Protein AF-A0A928R3T0-F1 (afdb_monomer_lite)

Structure (mmCIF, N/CA/C/O backbone):
data_AF-A0A928R3T0-F1
#
_entry.id   AF-A0A928R3T0-F1
#
loop_
_atom_site.group_PDB
_atom_site.id
_atom_site.type_symbol
_atom_site.label_atom_id
_atom_site.label_alt_id
_atom_site.label_comp_id
_atom_site.label_asym_id
_atom_site.label_entity_id
_atom_site.label_seq_id
_atom_site.pdbx_PDB_ins_code
_atom_site.Cartn_x
_atom_site.Cartn_y
_atom_site.Cartn_z
_atom_site.occupancy
_atom_site.B_iso_or_equiv
_atom_site.auth_seq_id
_atom_site.auth_comp_id
_atom_site.auth_asym_id
_atom_site.auth_atom_id
_atom_site.pdbx_PDB_model_num
ATOM 1 N N . ASN A 1 1 ? 5.721 4.530 -44.590 1.00 42.59 1 ASN A N 1
ATOM 2 C CA . ASN A 1 1 ? 5.948 4.896 -43.175 1.00 42.59 1 ASN A CA 1
ATOM 3 C C . ASN A 1 1 ? 4.765 4.664 -42.229 1.00 42.59 1 ASN A C 1
ATOM 5 O O . ASN A 1 1 ? 5.034 4.536 -41.053 1.00 42.59 1 ASN A O 1
ATOM 9 N N . GLY A 1 2 ? 3.505 4.504 -42.674 1.00 37.28 2 GLY A N 1
ATOM 10 C CA . GLY A 1 2 ? 2.360 4.267 -41.758 1.00 37.28 2 GLY A CA 1
ATOM 11 C C . GLY A 1 2 ? 1.956 2.808 -41.466 1.00 37.28 2 GLY A C 1
ATOM 12 O O . GLY A 1 2 ? 1.085 2.584 -40.639 1.00 37.28 2 GLY A O 1
ATOM 13 N N . ARG A 1 3 ? 2.545 1.803 -42.138 1.00 40.69 3 ARG A N 1
ATOM 14 C CA . ARG A 1 3 ? 2.169 0.378 -41.959 1.00 40.69 3 ARG A CA 1
ATOM 15 C C . ARG A 1 3 ? 2.950 -0.362 -40.864 1.00 40.69 3 ARG A C 1
ATOM 17 O O . ARG A 1 3 ? 2.487 -1.399 -40.417 1.00 40.69 3 ARG A O 1
ATOM 24 N N . LYS A 1 4 ? 4.117 0.145 -40.440 1.00 54.53 4 LYS A N 1
ATOM 25 C CA . LYS A 1 4 ? 4.934 -0.488 -39.383 1.00 54.53 4 LYS A CA 1
ATOM 26 C C . LYS A 1 4 ? 4.453 -0.121 -37.971 1.00 54.53 4 LYS A C 1
ATOM 28 O O . LYS A 1 4 ? 4.503 -0.964 -37.090 1.00 54.53 4 LYS A O 1
ATOM 33 N N . SER A 1 5 ? 3.923 1.088 -37.777 1.00 52.31 5 SER A N 1
ATOM 34 C CA . SER A 1 5 ? 3.453 1.586 -36.476 1.00 52.31 5 SER A CA 1
ATOM 35 C C . SER A 1 5 ? 2.209 0.857 -35.960 1.00 52.31 5 SER A C 1
ATOM 37 O O . SER A 1 5 ? 2.180 0.447 -34.807 1.00 52.31 5 SER A O 1
ATOM 39 N N . GLN A 1 6 ? 1.198 0.630 -36.807 1.00 55.50 6 GLN A N 1
ATOM 40 C CA . GLN A 1 6 ? -0.004 -0.110 -36.391 1.00 55.50 6 GLN A CA 1
ATOM 41 C C . GLN A 1 6 ? 0.296 -1.569 -36.023 1.00 55.50 6 GLN A C 1
ATOM 43 O O . GLN A 1 6 ? -0.326 -2.092 -35.107 1.00 55.50 6 GLN A O 1
ATOM 48 N N . GLY A 1 7 ? 1.258 -2.206 -36.700 1.00 66.69 7 GLY A N 1
ATOM 49 C CA . GLY A 1 7 ? 1.645 -3.589 -36.413 1.00 66.69 7 GLY A CA 1
ATOM 50 C C . GLY A 1 7 ? 2.301 -3.756 -35.042 1.00 66.69 7 GLY A C 1
ATOM 51 O O . GLY A 1 7 ? 1.981 -4.705 -34.340 1.00 66.69 7 GLY A O 1
ATOM 52 N N . VAL A 1 8 ? 3.159 -2.810 -34.634 1.00 66.31 8 VAL A N 1
ATOM 53 C CA . VAL A 1 8 ? 3.790 -2.828 -33.303 1.00 66.31 8 VAL A CA 1
ATOM 54 C C . VAL A 1 8 ? 2.735 -2.624 -32.219 1.00 66.31 8 VAL A C 1
ATOM 56 O O . VAL A 1 8 ? 2.594 -3.476 -31.351 1.00 66.31 8 VAL A O 1
ATOM 59 N N . PHE A 1 9 ? 1.916 -1.568 -32.302 1.00 66.06 9 PHE A N 1
ATOM 60 C CA . PHE A 1 9 ? 0.865 -1.348 -31.300 1.00 66.06 9 PHE A CA 1
ATOM 61 C C . PHE A 1 9 ? -0.108 -2.530 -31.207 1.00 66.06 9 PHE A C 1
ATOM 63 O O . PHE A 1 9 ? -0.507 -2.896 -30.107 1.00 66.06 9 PHE A O 1
ATOM 70 N N . ALA A 1 10 ? -0.474 -3.139 -32.340 1.00 69.12 10 ALA A N 1
ATOM 71 C CA . ALA A 1 10 ? -1.366 -4.291 -32.352 1.00 69.12 10 ALA A CA 1
ATOM 72 C C . ALA A 1 10 ? -0.735 -5.538 -31.719 1.00 69.12 10 ALA A C 1
ATOM 74 O O . ALA A 1 10 ? -1.391 -6.192 -30.914 1.00 69.12 10 ALA A O 1
ATOM 75 N N . ALA A 1 11 ? 0.539 -5.825 -31.994 1.00 70.19 11 ALA A N 1
ATOM 76 C CA . ALA A 1 11 ? 1.245 -6.952 -31.383 1.00 70.19 11 ALA A CA 1
ATOM 77 C C . ALA A 1 11 ? 1.344 -6.832 -29.851 1.00 70.19 11 ALA A C 1
ATOM 79 O O . ALA A 1 11 ? 1.232 -7.825 -29.142 1.00 70.19 11 ALA A O 1
ATOM 80 N N . PHE A 1 12 ? 1.505 -5.614 -29.327 1.00 68.94 12 PHE A N 1
ATOM 81 C CA . PHE A 1 12 ? 1.625 -5.367 -27.885 1.00 68.94 12 PHE A CA 1
ATOM 82 C C . PHE A 1 12 ? 0.292 -5.128 -27.154 1.00 68.94 12 PHE A C 1
ATOM 84 O O . PHE A 1 12 ? 0.313 -4.910 -25.945 1.00 68.94 12 PHE A O 1
ATOM 91 N N . ASN A 1 13 ? -0.850 -5.115 -27.853 1.00 74.69 13 ASN A N 1
ATOM 92 C CA . ASN A 1 13 ? -2.154 -4.839 -27.228 1.00 74.69 13 ASN A CA 1
ATOM 93 C C . ASN A 1 13 ? -3.279 -5.806 -27.618 1.00 74.69 13 ASN A C 1
ATOM 95 O O . ASN A 1 13 ? -4.224 -5.971 -26.850 1.00 74.69 13 ASN A O 1
ATOM 99 N N . PHE A 1 14 ? -3.215 -6.416 -28.802 1.00 75.12 14 PHE A N 1
ATOM 100 C CA . PHE A 1 14 ? -4.270 -7.288 -29.330 1.00 75.12 14 PHE A CA 1
ATOM 101 C C . PHE A 1 14 ? -3.753 -8.690 -29.666 1.00 75.12 14 PHE A C 1
ATOM 103 O O . PHE A 1 14 ? -4.439 -9.666 -29.374 1.00 75.12 14 PHE A O 1
ATOM 110 N N . ASP A 1 15 ? -2.536 -8.791 -30.208 1.00 75.38 15 ASP A N 1
ATOM 111 C CA . ASP A 1 15 ? -1.947 -10.035 -30.714 1.00 75.38 15 ASP A CA 1
ATOM 112 C C . ASP A 1 15 ? -0.674 -10.410 -29.934 1.00 75.38 15 ASP A C 1
ATOM 114 O O . ASP A 1 15 ? 0.406 -10.554 -30.513 1.00 75.38 15 ASP A O 1
ATOM 118 N N . HIS A 1 16 ? -0.785 -10.536 -28.605 1.00 66.38 16 HIS A N 1
ATOM 119 C CA . HIS A 1 16 ? 0.358 -10.906 -27.768 1.00 66.38 16 HIS A CA 1
ATOM 120 C C . HIS A 1 16 ? 0.944 -12.262 -28.214 1.00 66.38 16 HIS A C 1
ATOM 122 O O . HIS A 1 16 ? 0.199 -13.243 -28.292 1.00 66.38 16 HIS A O 1
ATOM 128 N N . PRO A 1 17 ? 2.260 -12.357 -28.483 1.00 69.19 17 PRO A N 1
ATOM 129 C CA . PRO A 1 17 ? 2.891 -13.627 -28.822 1.00 69.19 17 PRO A CA 1
ATOM 130 C C . PRO A 1 17 ? 2.898 -14.590 -27.625 1.00 69.19 17 PRO A C 1
ATOM 132 O O . PRO A 1 17 ? 2.902 -14.165 -26.466 1.00 69.19 17 PRO A O 1
ATOM 135 N N . ASP A 1 18 ? 2.943 -15.896 -27.908 1.00 60.62 18 ASP A N 1
ATOM 136 C CA . ASP A 1 18 ? 3.021 -16.937 -26.879 1.00 60.62 18 ASP A CA 1
ATOM 137 C C . ASP A 1 18 ? 4.201 -16.674 -25.929 1.00 60.62 18 ASP A C 1
ATOM 139 O O . ASP A 1 18 ? 5.353 -16.568 -26.349 1.00 60.62 18 ASP A O 1
ATOM 143 N N . GLY A 1 19 ? 3.906 -16.569 -24.631 1.00 56.69 19 GLY A N 1
ATOM 144 C CA . GLY A 1 19 ? 4.907 -16.293 -23.597 1.00 56.69 19 GLY A CA 1
ATOM 145 C C . GLY A 1 19 ? 5.153 -14.810 -23.299 1.00 56.69 19 GLY A C 1
ATOM 146 O O . GLY A 1 19 ? 6.003 -14.512 -22.464 1.00 56.69 19 GLY A O 1
ATOM 147 N N . PHE A 1 20 ? 4.412 -13.878 -23.907 1.00 62.56 20 PHE A N 1
ATOM 148 C CA . PHE A 1 20 ? 4.457 -12.466 -23.522 1.00 62.56 20 PHE A CA 1
ATOM 149 C C . PHE A 1 20 ? 3.987 -12.274 -22.068 1.00 62.56 20 PHE A C 1
ATOM 151 O O . PHE A 1 20 ? 2.844 -12.570 -21.730 1.00 62.56 20 PHE A O 1
ATOM 158 N N . GLN A 1 21 ? 4.888 -11.788 -21.210 1.00 57.94 21 GLN A N 1
ATOM 159 C CA . GLN A 1 21 ? 4.635 -11.476 -19.791 1.00 57.94 21 GLN A CA 1
ATOM 160 C C . GLN A 1 21 ? 4.668 -9.962 -19.509 1.00 57.94 21 GLN A C 1
ATOM 162 O O . GLN A 1 21 ? 4.574 -9.533 -18.362 1.00 57.94 21 GLN A O 1
ATOM 167 N N . GLY A 1 22 ? 4.855 -9.141 -20.548 1.00 63.88 22 GLY A N 1
ATOM 168 C CA . GLY A 1 22 ? 4.879 -7.687 -20.419 1.00 63.88 22 GLY A CA 1
ATOM 169 C C . GLY A 1 22 ? 3.480 -7.106 -20.212 1.00 63.88 22 GLY A C 1
ATOM 170 O O . GLY A 1 22 ? 2.471 -7.742 -20.513 1.00 63.88 22 GLY A O 1
ATOM 171 N N . ARG A 1 23 ? 3.407 -5.866 -19.720 1.00 72.00 23 ARG A N 1
ATOM 172 C CA . ARG A 1 23 ? 2.144 -5.116 -19.728 1.00 72.00 23 ARG A CA 1
ATOM 173 C C . ARG A 1 23 ? 1.789 -4.673 -21.151 1.00 72.00 23 ARG A C 1
ATOM 175 O O . ARG A 1 23 ? 2.676 -4.504 -21.987 1.00 72.00 23 ARG A O 1
ATOM 182 N N . SER A 1 24 ? 0.502 -4.429 -21.387 1.00 74.75 24 SER A N 1
ATOM 183 C CA . SER A 1 24 ? 0.018 -3.773 -22.605 1.00 74.75 24 SER A CA 1
ATOM 184 C C . SER A 1 24 ? 0.705 -2.424 -22.820 1.00 74.75 24 SER A C 1
ATOM 186 O O . SER A 1 24 ? 0.968 -1.693 -21.862 1.00 74.75 24 SER A O 1
ATOM 188 N N . MET A 1 25 ? 0.995 -2.101 -24.078 1.00 79.06 25 MET A N 1
ATOM 189 C CA . MET A 1 25 ? 1.703 -0.876 -24.445 1.00 79.06 25 MET A CA 1
ATOM 190 C C . MET A 1 25 ? 0.780 0.345 -24.407 1.00 79.06 25 MET A C 1
ATOM 192 O O . MET A 1 25 ? -0.302 0.356 -24.992 1.00 79.06 25 MET A O 1
ATOM 196 N N . SER A 1 26 ? 1.255 1.403 -23.764 1.00 78.31 26 SER A N 1
ATOM 197 C CA . SER A 1 26 ? 0.565 2.665 -23.520 1.00 78.31 26 SER A CA 1
ATOM 198 C C . SER A 1 26 ? 1.299 3.851 -24.150 1.00 78.31 26 SER A C 1
ATOM 200 O O . SER A 1 26 ? 2.453 3.759 -24.572 1.00 78.31 26 SER A O 1
ATOM 202 N N . VAL A 1 27 ? 0.611 4.993 -24.228 1.00 80.75 27 VAL A N 1
ATOM 203 C CA . VAL A 1 27 ? 1.271 6.260 -24.566 1.00 80.75 27 VAL A CA 1
ATOM 204 C C . VAL A 1 27 ? 2.365 6.523 -23.532 1.00 80.75 27 VAL A C 1
ATOM 206 O O . VAL A 1 27 ? 2.165 6.285 -22.343 1.00 80.75 27 VAL A O 1
ATOM 209 N N . SER A 1 28 ? 3.497 7.025 -24.009 1.00 82.81 28 SER A N 1
ATOM 210 C CA . SER A 1 28 ? 4.731 7.249 -23.256 1.00 82.81 28 SER A CA 1
ATOM 211 C C . SER A 1 28 ? 5.633 6.030 -23.050 1.00 82.81 28 SER A C 1
ATOM 213 O O . SER A 1 28 ? 6.696 6.177 -22.451 1.00 82.81 28 SER A O 1
ATOM 215 N N . ASP A 1 29 ? 5.283 4.856 -23.586 1.00 85.00 29 ASP A N 1
ATOM 216 C CA . ASP A 1 29 ? 6.203 3.714 -23.607 1.00 85.00 29 ASP A CA 1
ATOM 217 C C . ASP A 1 29 ? 7.278 3.847 -24.701 1.00 85.00 29 ASP A C 1
ATOM 219 O O . ASP A 1 29 ? 7.061 4.449 -25.757 1.00 85.00 29 ASP A O 1
ATOM 223 N N . ILE A 1 30 ? 8.440 3.231 -24.464 1.00 84.69 30 ILE A N 1
ATOM 224 C CA . ILE A 1 30 ? 9.515 3.067 -25.451 1.00 84.69 30 ILE A CA 1
ATOM 225 C C . ILE A 1 30 ? 9.516 1.618 -25.945 1.00 84.69 30 ILE A C 1
ATOM 227 O O . ILE A 1 30 ? 9.740 0.688 -25.173 1.00 84.69 30 ILE A O 1
ATOM 231 N N . ALA A 1 31 ? 9.312 1.422 -27.247 1.00 83.38 31 ALA A N 1
ATOM 232 C CA . ALA A 1 31 ? 9.462 0.132 -27.910 1.00 83.38 31 ALA A CA 1
ATOM 233 C C . ALA A 1 31 ? 10.860 0.020 -28.529 1.00 83.38 31 ALA A C 1
ATOM 235 O O . ALA A 1 31 ? 11.211 0.799 -29.417 1.00 83.38 31 ALA A O 1
ATOM 236 N N . VAL A 1 32 ? 11.650 -0.961 -28.095 1.00 84.44 32 VAL A N 1
ATOM 237 C CA . VAL A 1 32 ? 12.946 -1.276 -28.710 1.00 84.44 32 VAL A CA 1
ATOM 238 C C . VAL A 1 32 ? 12.745 -2.409 -29.708 1.00 84.44 32 VAL A C 1
ATOM 240 O O . VAL A 1 32 ? 12.250 -3.476 -29.355 1.00 84.44 32 VAL A O 1
ATOM 243 N N . ILE A 1 33 ? 13.096 -2.160 -30.968 1.00 81.94 33 ILE A N 1
ATOM 244 C CA . ILE A 1 33 ? 12.947 -3.115 -32.066 1.00 81.94 33 ILE A CA 1
ATOM 245 C C . ILE A 1 33 ? 14.337 -3.513 -32.545 1.00 81.94 33 ILE A C 1
ATOM 247 O O . ILE A 1 33 ? 15.095 -2.651 -32.995 1.00 81.94 33 ILE A O 1
ATOM 251 N N . GLU A 1 34 ? 14.634 -4.808 -32.486 1.00 82.38 34 GLU A N 1
ATOM 252 C CA . GLU A 1 34 ? 15.810 -5.423 -33.100 1.00 82.38 34 GLU A CA 1
ATOM 253 C C . GLU A 1 34 ? 15.440 -5.944 -34.496 1.00 82.38 34 GLU A C 1
ATOM 255 O O . GLU A 1 34 ? 14.471 -6.688 -34.666 1.00 82.38 34 GLU A O 1
ATOM 260 N N . ALA A 1 35 ? 16.161 -5.493 -35.520 1.00 80.88 35 ALA A N 1
ATOM 261 C CA . ALA A 1 35 ? 16.004 -5.969 -36.887 1.00 80.88 35 ALA A CA 1
ATOM 262 C C . ALA A 1 35 ? 16.769 -7.285 -37.110 1.00 80.88 35 ALA A C 1
ATOM 264 O O . ALA A 1 35 ? 17.663 -7.639 -36.350 1.00 80.88 35 ALA A O 1
ATOM 265 N N . GLU A 1 36 ? 16.457 -8.000 -38.196 1.00 84.56 36 GLU A N 1
ATOM 266 C CA . GLU A 1 36 ? 17.113 -9.278 -38.540 1.00 84.56 36 GLU A CA 1
ATOM 267 C C . GLU A 1 36 ? 18.636 -9.159 -38.733 1.00 84.56 36 GLU A C 1
ATOM 269 O O . GLU A 1 36 ? 19.353 -10.150 -38.624 1.00 84.56 36 GLU A O 1
ATOM 274 N N . ASP A 1 37 ? 19.135 -7.955 -39.021 1.00 86.81 37 ASP A N 1
ATOM 275 C CA . ASP A 1 37 ? 20.563 -7.656 -39.150 1.00 86.81 37 ASP A CA 1
ATOM 276 C C . ASP A 1 37 ? 21.246 -7.320 -37.808 1.00 86.81 37 ASP A C 1
ATOM 278 O O . ASP A 1 37 ? 22.434 -6.995 -37.792 1.00 86.81 37 ASP A O 1
ATOM 282 N N . GLY A 1 38 ? 20.510 -7.408 -36.694 1.00 82.06 38 GLY A N 1
ATOM 283 C CA . GLY A 1 38 ? 20.972 -7.113 -35.337 1.00 82.06 38 GLY A CA 1
ATOM 284 C C . GLY A 1 38 ? 20.958 -5.628 -34.971 1.00 82.06 38 GLY A C 1
ATOM 285 O O . GLY A 1 38 ? 21.424 -5.261 -33.894 1.00 82.06 38 GLY A O 1
ATOM 286 N N . THR A 1 39 ? 20.458 -4.741 -35.840 1.00 84.94 39 THR A N 1
ATOM 287 C CA . THR A 1 39 ? 20.357 -3.314 -35.507 1.00 84.94 39 THR A CA 1
ATOM 288 C C . THR A 1 39 ? 19.160 -3.038 -34.602 1.00 84.94 39 THR A C 1
ATOM 290 O O . THR A 1 39 ? 18.038 -3.464 -34.875 1.00 84.94 39 THR A O 1
ATOM 293 N N . THR A 1 40 ? 19.383 -2.284 -33.525 1.00 84.50 40 THR A N 1
ATOM 294 C CA . THR A 1 40 ? 18.332 -1.884 -32.583 1.00 84.50 40 THR A CA 1
ATOM 295 C C . THR A 1 40 ? 17.902 -0.439 -32.812 1.00 84.50 40 THR A C 1
ATOM 297 O O . THR A 1 40 ? 18.729 0.449 -33.023 1.00 84.50 40 THR A O 1
ATOM 300 N N . SER A 1 41 ? 16.600 -0.172 -32.729 1.00 86.62 41 SER A N 1
ATOM 301 C CA . SER A 1 41 ? 16.050 1.189 -32.743 1.00 86.62 41 SER A CA 1
ATOM 302 C C . SER A 1 41 ? 14.966 1.348 -31.683 1.00 86.62 41 SER A C 1
ATOM 304 O O . SER A 1 41 ? 14.130 0.461 -31.517 1.00 86.62 41 SER A O 1
ATOM 306 N N . ALA A 1 42 ? 14.978 2.475 -30.974 1.00 88.06 42 ALA A N 1
ATOM 307 C CA . ALA A 1 42 ? 13.982 2.800 -29.962 1.00 88.06 42 ALA A CA 1
ATOM 308 C C . ALA A 1 42 ? 12.911 3.733 -30.533 1.00 88.06 42 ALA A C 1
ATOM 310 O O . ALA A 1 42 ? 13.220 4.679 -31.261 1.00 88.06 42 ALA A O 1
ATOM 311 N N . HIS A 1 43 ? 11.651 3.467 -30.201 1.00 86.94 43 HIS A N 1
ATOM 312 C CA . HIS A 1 43 ? 10.505 4.226 -30.686 1.00 86.94 43 HIS A CA 1
ATOM 313 C C . HIS A 1 43 ? 9.578 4.603 -29.534 1.00 86.94 43 HIS A C 1
ATOM 315 O O . 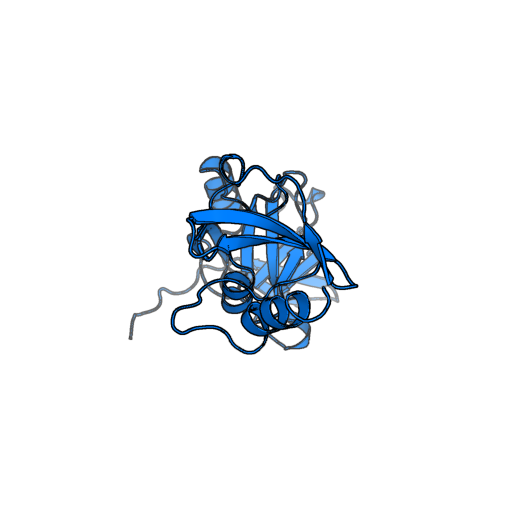HIS A 1 43 ? 9.029 3.729 -28.870 1.00 86.94 43 HIS A O 1
ATOM 321 N N . PHE A 1 44 ? 9.374 5.899 -29.330 1.00 86.12 44 PHE A N 1
ATOM 322 C CA . PHE A 1 44 ? 8.420 6.447 -28.375 1.00 86.12 44 PHE A CA 1
ATOM 323 C C . PHE A 1 44 ? 6.993 6.322 -28.905 1.00 86.12 44 PHE A C 1
ATOM 325 O O . PHE A 1 44 ? 6.702 6.754 -30.025 1.00 86.12 44 PHE A O 1
ATOM 332 N N . CYS A 1 45 ? 6.115 5.723 -28.104 1.00 84.69 45 CYS A N 1
ATOM 333 C CA . CYS A 1 45 ? 4.698 5.577 -28.398 1.00 84.69 45 CYS A CA 1
ATOM 334 C C . CYS A 1 45 ? 3.949 6.860 -28.014 1.00 84.69 45 CYS A C 1
ATOM 336 O O . CYS A 1 45 ? 3.674 7.111 -26.843 1.00 84.69 45 CYS A O 1
ATOM 338 N N . ASP A 1 46 ? 3.588 7.665 -29.008 1.00 80.50 46 ASP A N 1
ATOM 339 C CA . ASP A 1 46 ? 2.747 8.854 -28.866 1.00 80.50 46 ASP A CA 1
ATOM 340 C C . ASP A 1 46 ? 1.303 8.545 -29.314 1.00 80.50 46 ASP A C 1
ATOM 342 O O . ASP A 1 46 ? 1.016 7.563 -30.000 1.00 80.50 46 ASP A O 1
ATOM 346 N N . THR A 1 47 ? 0.378 9.433 -28.974 1.00 77.88 47 THR A N 1
ATOM 347 C CA . THR A 1 47 ? -1.037 9.456 -29.369 1.00 77.88 47 THR A CA 1
ATOM 348 C C . THR A 1 47 ? -1.291 9.272 -30.871 1.00 77.88 47 THR A C 1
ATOM 350 O O . THR A 1 47 ? -2.363 8.807 -31.256 1.00 77.88 47 THR A O 1
ATOM 353 N N . ILE A 1 48 ? -0.324 9.613 -31.730 1.00 75.88 48 ILE A N 1
ATOM 354 C CA . ILE A 1 48 ? -0.434 9.525 -33.195 1.00 75.88 48 ILE A CA 1
ATOM 355 C C . ILE A 1 48 ? 0.427 8.419 -33.829 1.00 75.88 48 ILE A C 1
ATOM 357 O O . ILE A 1 48 ? 0.372 8.229 -35.048 1.00 75.88 48 ILE A O 1
ATOM 361 N N . GLY A 1 49 ? 1.218 7.680 -33.042 1.00 78.62 49 GLY A N 1
ATOM 362 C CA . GLY A 1 49 ? 2.059 6.586 -33.533 1.00 78.62 49 GLY A CA 1
ATOM 363 C C . GLY A 1 49 ? 3.430 6.501 -32.861 1.00 78.62 49 GLY A C 1
ATOM 364 O O . GLY A 1 49 ? 3.606 6.917 -31.727 1.00 78.62 49 GLY A O 1
ATOM 365 N N . PHE A 1 50 ? 4.407 5.942 -33.579 1.00 80.50 50 PHE A N 1
ATOM 366 C CA . PHE A 1 50 ? 5.748 5.666 -33.060 1.00 80.50 50 PHE A CA 1
ATOM 367 C C . PHE A 1 50 ? 6.770 6.633 -33.648 1.00 80.50 50 PHE A C 1
ATOM 369 O O . PHE A 1 50 ? 6.939 6.685 -34.872 1.00 80.50 50 PHE A O 1
ATOM 376 N N . GLN A 1 51 ? 7.456 7.373 -32.783 1.00 85.06 51 GLN A N 1
ATOM 377 C CA . GLN A 1 51 ? 8.549 8.259 -33.160 1.00 85.06 51 GLN A CA 1
ATOM 378 C C . GLN A 1 51 ? 9.879 7.634 -32.753 1.00 85.06 51 GLN A C 1
ATOM 380 O O . GLN A 1 51 ? 10.089 7.345 -31.580 1.00 85.06 51 GLN A O 1
ATOM 385 N N . GLN A 1 52 ? 10.800 7.467 -33.703 1.00 86.31 52 GLN A N 1
ATOM 386 C CA . GLN A 1 52 ? 12.146 7.006 -33.378 1.00 86.31 52 GLN A CA 1
ATOM 387 C C . GLN A 1 52 ? 12.854 8.036 -32.488 1.00 86.31 52 GLN A C 1
ATOM 389 O O . GLN A 1 52 ? 12.867 9.229 -32.804 1.00 86.31 52 GLN A O 1
ATOM 394 N N . VAL A 1 53 ? 13.447 7.565 -31.397 1.00 88.69 53 VAL A N 1
ATOM 395 C CA . VAL A 1 53 ? 14.170 8.378 -30.416 1.00 88.69 53 VAL A CA 1
ATOM 396 C C . VAL A 1 53 ? 15.530 7.761 -30.116 1.00 88.69 53 VAL A C 1
ATOM 398 O O . VAL A 1 53 ? 15.751 6.567 -30.322 1.00 88.69 53 VAL A O 1
ATOM 401 N N . GLU A 1 54 ? 16.451 8.589 -29.638 1.00 89.44 54 GLU A N 1
ATOM 402 C CA . GLU A 1 54 ? 17.674 8.108 -29.008 1.00 89.44 54 GLU A CA 1
ATOM 403 C C . GLU A 1 54 ? 17.326 7.693 -27.574 1.00 89.44 54 GLU A C 1
ATOM 405 O O . GLU A 1 54 ? 16.780 8.490 -26.811 1.00 89.44 54 GLU A O 1
ATOM 410 N N . PHE A 1 55 ? 17.568 6.429 -27.235 1.00 84.62 55 PHE A N 1
ATOM 411 C CA . PHE A 1 55 ? 17.266 5.868 -25.923 1.00 84.62 55 PHE A CA 1
ATOM 412 C C . PHE A 1 55 ? 18.394 4.927 -25.519 1.00 84.62 55 PHE A C 1
ATOM 414 O O . PHE A 1 55 ? 18.747 4.019 -26.274 1.00 84.62 55 PHE A O 1
ATOM 421 N N . ASP A 1 56 ? 18.947 5.156 -24.335 1.00 84.56 56 ASP A N 1
ATOM 422 C CA . ASP A 1 56 ? 19.966 4.296 -23.753 1.00 84.56 56 ASP A CA 1
ATOM 423 C C . ASP A 1 56 ? 19.287 3.143 -23.004 1.00 84.56 56 ASP A C 1
ATOM 425 O O . ASP A 1 56 ? 18.750 3.312 -21.909 1.00 84.56 56 ASP A O 1
ATOM 429 N N . THR A 1 57 ? 19.291 1.960 -23.616 1.00 79.69 57 THR A N 1
ATOM 430 C CA . THR A 1 57 ? 18.722 0.753 -23.011 1.00 79.69 57 THR A CA 1
ATOM 431 C C . THR A 1 57 ? 19.523 0.251 -21.814 1.00 79.69 57 THR A C 1
ATOM 433 O O . THR A 1 57 ? 18.957 -0.447 -20.981 1.00 79.69 57 THR A O 1
ATOM 436 N N . GLU A 1 58 ? 20.814 0.585 -21.704 1.00 80.81 58 GLU A N 1
ATOM 437 C CA . GLU A 1 58 ? 21.644 0.182 -20.559 1.00 80.81 58 GLU A CA 1
ATOM 438 C C . GLU A 1 58 ? 21.350 1.033 -19.318 1.00 80.81 58 GLU A C 1
ATOM 440 O O . GLU A 1 58 ? 21.508 0.565 -18.190 1.00 80.81 58 GLU A O 1
ATOM 445 N N . ALA A 1 59 ? 20.860 2.259 -19.518 1.00 79.44 59 ALA A N 1
ATOM 446 C CA . ALA A 1 59 ? 20.365 3.117 -18.446 1.00 79.44 59 ALA A CA 1
ATOM 447 C C . ALA A 1 59 ? 18.971 2.707 -17.933 1.00 79.44 59 ALA A C 1
ATOM 449 O O . ALA A 1 59 ? 18.519 3.227 -16.910 1.00 79.44 59 ALA A O 1
ATOM 450 N N . ALA A 1 60 ? 18.277 1.789 -18.616 1.00 73.75 60 ALA A N 1
ATOM 451 C CA . ALA A 1 60 ? 16.971 1.319 -18.179 1.00 73.75 60 ALA A CA 1
ATOM 452 C C . ALA A 1 60 ? 17.097 0.504 -16.885 1.00 73.75 60 ALA A C 1
ATOM 454 O O . ALA A 1 60 ? 17.851 -0.466 -16.793 1.00 73.75 60 ALA A O 1
ATOM 455 N N . HIS A 1 61 ? 16.317 0.876 -15.872 1.00 67.25 61 HIS A N 1
ATOM 456 C CA . HIS A 1 61 ? 16.232 0.072 -14.663 1.00 67.25 61 HIS A CA 1
ATOM 457 C C . HIS A 1 61 ? 15.522 -1.255 -14.969 1.00 67.25 61 HIS A C 1
ATOM 459 O O . HIS A 1 61 ? 14.484 -1.249 -15.637 1.00 67.25 61 HIS A O 1
ATOM 465 N N . PRO A 1 62 ? 16.041 -2.396 -14.479 1.00 67.06 62 PRO A N 1
ATOM 466 C CA . PRO A 1 62 ? 15.357 -3.668 -14.643 1.00 67.06 62 PRO A CA 1
ATOM 467 C C . PRO A 1 62 ? 13.975 -3.600 -13.990 1.00 67.06 62 PRO A C 1
ATOM 469 O O . PRO A 1 62 ? 13.807 -2.991 -12.927 1.00 67.06 62 PRO A O 1
ATOM 472 N N . LEU A 1 63 ? 12.992 -4.249 -14.618 1.00 67.06 63 LEU A N 1
ATOM 473 C CA . LEU A 1 63 ? 11.673 -4.426 -14.023 1.00 67.06 63 LEU A CA 1
ATOM 474 C C . LEU A 1 63 ? 11.840 -5.124 -12.672 1.00 67.06 63 LEU A C 1
ATOM 476 O O . LEU A 1 63 ? 12.388 -6.224 -12.589 1.00 67.06 63 LEU A O 1
ATOM 480 N N . LYS A 1 64 ? 11.374 -4.477 -11.603 1.00 72.75 64 LYS A N 1
ATOM 481 C CA . LYS A 1 64 ? 11.234 -5.151 -10.314 1.00 72.75 64 LYS A CA 1
ATOM 482 C C . LYS A 1 64 ? 10.102 -6.157 -10.457 1.00 72.75 64 LYS A C 1
ATOM 484 O O . LYS A 1 64 ? 8.991 -5.781 -10.807 1.00 72.75 64 LYS A O 1
ATOM 489 N N . GLU A 1 65 ? 10.382 -7.426 -10.193 1.00 83.88 65 GLU A N 1
ATOM 490 C CA . GLU A 1 65 ? 9.356 -8.473 -10.246 1.00 83.88 65 GLU A CA 1
ATOM 491 C C . GLU A 1 65 ? 8.469 -8.440 -8.994 1.00 83.88 65 GLU A C 1
ATOM 493 O O . GLU A 1 65 ? 7.260 -8.646 -9.075 1.00 83.88 65 GLU A O 1
ATOM 498 N N . ALA A 1 66 ? 9.052 -8.107 -7.839 1.00 93.25 66 ALA A N 1
ATOM 499 C CA . ALA A 1 66 ? 8.355 -8.033 -6.563 1.00 93.25 66 ALA A CA 1
ATOM 500 C C . ALA A 1 66 ? 8.901 -6.919 -5.658 1.00 93.25 66 ALA A C 1
ATOM 502 O O . ALA A 1 66 ? 10.057 -6.505 -5.789 1.00 93.25 66 ALA A O 1
ATOM 503 N N . ILE A 1 67 ? 8.065 -6.467 -4.721 1.00 96.31 67 ILE A N 1
ATOM 504 C CA . ILE A 1 67 ? 8.422 -5.507 -3.671 1.00 96.31 67 ILE A CA 1
ATOM 505 C C . ILE A 1 67 ? 8.104 -6.051 -2.277 1.00 96.31 67 ILE A C 1
ATOM 507 O O . ILE A 1 67 ? 7.104 -6.742 -2.079 1.00 96.31 67 ILE A O 1
ATOM 511 N N . THR A 1 68 ? 8.955 -5.723 -1.307 1.00 98.06 68 THR A N 1
ATOM 512 C CA . THR A 1 68 ? 8.754 -5.985 0.120 1.00 98.06 68 THR A CA 1
ATOM 513 C C . THR A 1 68 ? 7.818 -4.942 0.714 1.00 98.06 68 THR A C 1
ATOM 515 O O . THR A 1 68 ? 8.095 -3.742 0.659 1.00 98.06 68 THR A O 1
ATOM 518 N N . VAL A 1 69 ? 6.731 -5.412 1.319 1.00 98.69 69 VAL A N 1
ATOM 519 C CA . VAL A 1 69 ? 5.625 -4.597 1.833 1.00 98.69 69 VAL A CA 1
ATOM 520 C C . VAL A 1 69 ? 5.144 -5.119 3.187 1.00 98.69 69 VAL A C 1
ATOM 522 O O . VAL A 1 69 ? 5.418 -6.265 3.561 1.00 98.69 69 VAL A O 1
ATOM 525 N N . VAL A 1 70 ? 4.380 -4.309 3.924 1.00 98.81 70 VAL A N 1
ATOM 526 C CA . VAL A 1 70 ? 3.562 -4.817 5.040 1.00 98.81 70 VAL A CA 1
ATOM 527 C C . VAL A 1 70 ? 2.184 -5.172 4.501 1.00 98.81 70 VAL A C 1
ATOM 529 O O . VAL A 1 70 ? 1.461 -4.306 4.025 1.00 98.81 70 VAL A O 1
ATOM 532 N N . ILE A 1 71 ? 1.818 -6.445 4.589 1.00 98.81 71 ILE A N 1
ATOM 533 C CA . ILE A 1 71 ? 0.523 -6.974 4.172 1.00 98.81 71 ILE A CA 1
ATOM 534 C C . ILE A 1 71 ? -0.475 -6.860 5.318 1.00 98.81 71 ILE A C 1
ATOM 536 O O . ILE A 1 71 ? -0.209 -7.299 6.443 1.00 98.81 71 ILE A O 1
ATOM 540 N N . LEU A 1 72 ? -1.645 -6.320 4.991 1.00 98.69 72 LEU A N 1
ATOM 541 C CA . LEU A 1 72 ? -2.776 -6.152 5.884 1.00 98.69 72 LEU A CA 1
ATOM 542 C C . LEU A 1 72 ? -3.982 -6.862 5.271 1.00 98.69 72 LEU A C 1
ATOM 544 O O . LEU A 1 72 ? -4.580 -6.395 4.305 1.00 98.69 72 LEU A O 1
ATOM 548 N N . GLU A 1 73 ? -4.363 -7.995 5.846 1.00 98.38 73 GLU A N 1
ATOM 549 C CA . GLU A 1 73 ? -5.556 -8.738 5.440 1.00 98.38 73 GLU A CA 1
ATOM 550 C C . GLU A 1 73 ? -6.651 -8.583 6.514 1.00 98.38 73 GLU A C 1
ATOM 552 O O . GLU A 1 73 ? -6.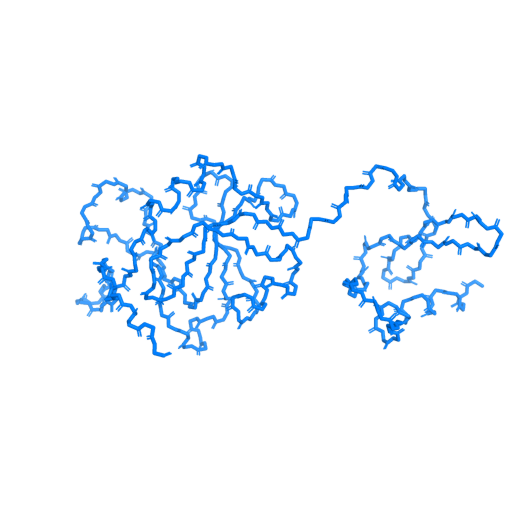333 -8.604 7.714 1.00 98.38 73 GLU A O 1
ATOM 557 N N . PRO A 1 74 ? -7.937 -8.459 6.125 1.00 98.06 74 PRO A N 1
ATOM 558 C CA . PRO A 1 74 ? -9.033 -8.374 7.081 1.00 98.06 74 PRO A CA 1
ATOM 559 C C . PRO A 1 74 ? -9.008 -9.534 8.078 1.00 98.06 74 PRO A C 1
ATOM 561 O O . PRO A 1 74 ? -8.906 -10.700 7.700 1.00 98.06 74 PRO A O 1
ATOM 564 N N . GLY A 1 75 ? -9.082 -9.209 9.368 1.00 97.12 75 GLY A N 1
ATOM 565 C CA . GLY A 1 75 ? -9.089 -10.202 10.441 1.00 97.12 75 GLY A CA 1
ATOM 566 C C . GLY A 1 75 ? -7.761 -10.925 10.690 1.00 97.12 75 GLY A C 1
ATOM 567 O O . GLY A 1 75 ? -7.715 -11.778 11.571 1.00 97.12 75 GLY A O 1
ATOM 568 N N . LYS A 1 76 ? -6.674 -10.589 9.984 1.00 97.81 76 LYS A N 1
ATOM 569 C CA . LYS A 1 76 ? -5.351 -11.198 10.191 1.00 97.81 76 LYS A CA 1
ATOM 570 C C . LYS A 1 76 ? -4.355 -10.204 10.786 1.00 97.81 76 LYS A C 1
ATOM 572 O O . LYS A 1 76 ? -4.487 -8.983 10.655 1.00 97.81 76 LYS A O 1
ATOM 577 N N . MET A 1 77 ? -3.342 -10.749 11.457 1.00 97.75 77 MET A N 1
ATOM 578 C CA . MET A 1 77 ? -2.190 -9.979 11.936 1.00 97.75 77 MET A CA 1
ATOM 579 C C . MET A 1 77 ? -1.421 -9.393 10.747 1.00 97.75 77 MET A C 1
ATOM 581 O O . MET A 1 77 ? -1.279 -10.064 9.724 1.00 97.75 77 MET A O 1
ATOM 585 N N . ALA A 1 78 ? -0.899 -8.174 10.897 1.00 98.19 78 ALA A N 1
ATOM 586 C CA . AL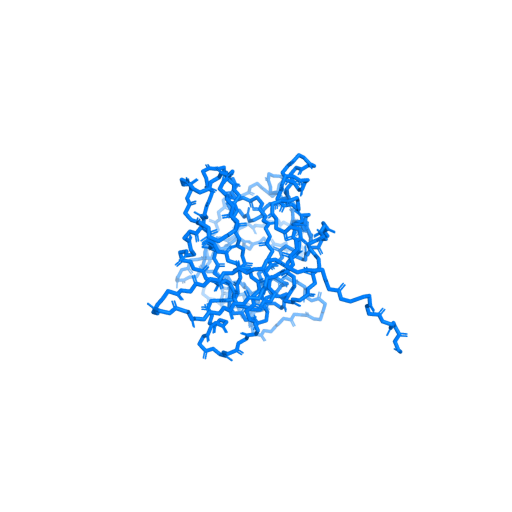A A 1 78 ? 0.012 -7.609 9.908 1.00 98.19 78 ALA A CA 1
ATOM 587 C C . ALA A 1 78 ? 1.270 -8.473 9.789 1.00 98.19 78 ALA A C 1
ATOM 589 O O . ALA A 1 78 ? 1.770 -9.012 10.783 1.00 98.19 78 ALA A O 1
ATOM 590 N N . ARG A 1 79 ? 1.798 -8.585 8.573 1.00 98.19 79 ARG A N 1
ATOM 591 C CA . ARG A 1 79 ? 3.028 -9.334 8.300 1.00 98.19 79 ARG A CA 1
ATOM 592 C C . ARG A 1 79 ? 3.832 -8.658 7.208 1.00 98.19 79 ARG A C 1
ATOM 594 O O . ARG A 1 79 ? 3.264 -8.095 6.280 1.00 98.19 79 ARG A O 1
ATOM 601 N N . VAL A 1 80 ? 5.149 -8.774 7.283 1.00 98.44 80 VAL A N 1
ATOM 602 C CA . VAL A 1 80 ? 6.007 -8.451 6.143 1.00 98.44 80 VAL A CA 1
ATOM 603 C C . VAL A 1 80 ? 5.870 -9.563 5.103 1.00 98.44 80 VAL A C 1
ATOM 605 O O . VAL A 1 80 ? 5.784 -10.745 5.447 1.00 98.44 80 VAL A O 1
ATOM 608 N N . GLY A 1 81 ? 5.819 -9.192 3.832 1.00 97.56 81 GLY A N 1
ATOM 609 C CA . GLY A 1 81 ? 5.792 -10.135 2.724 1.00 97.56 81 GLY A CA 1
ATOM 610 C C . GLY A 1 81 ? 6.190 -9.470 1.418 1.00 97.56 81 GLY A C 1
ATOM 611 O O . GLY A 1 81 ? 6.513 -8.285 1.387 1.00 97.56 81 GLY A O 1
ATOM 612 N N . THR A 1 82 ? 6.162 -10.248 0.345 1.00 97.62 82 THR A N 1
ATOM 613 C CA . THR A 1 82 ? 6.400 -9.756 -1.007 1.00 97.62 82 THR A CA 1
ATOM 614 C C . THR A 1 82 ? 5.115 -9.805 -1.818 1.00 97.62 82 THR A C 1
ATOM 616 O O . THR A 1 82 ? 4.306 -10.722 -1.662 1.00 97.62 82 THR A O 1
ATOM 619 N N . ILE A 1 83 ? 4.939 -8.817 -2.687 1.00 96.06 83 ILE A N 1
ATOM 620 C CA . ILE A 1 83 ? 3.890 -8.800 -3.709 1.00 96.06 83 ILE A CA 1
ATOM 621 C C . ILE A 1 83 ? 4.520 -8.523 -5.068 1.00 96.06 83 ILE A C 1
ATOM 623 O O . ILE A 1 83 ? 5.591 -7.919 -5.141 1.00 96.06 83 ILE A O 1
ATOM 627 N N . GLU A 1 84 ? 3.856 -8.953 -6.134 1.00 94.94 84 GLU A N 1
ATOM 628 C CA . GLU A 1 84 ? 4.254 -8.611 -7.497 1.00 94.94 84 GLU A CA 1
ATOM 629 C C . GLU A 1 84 ? 4.228 -7.092 -7.696 1.00 94.94 84 GLU A C 1
ATOM 631 O O . GLU A 1 84 ? 3.254 -6.426 -7.344 1.00 94.94 84 GLU A O 1
ATOM 636 N N . ALA A 1 85 ? 5.296 -6.538 -8.272 1.00 91.69 85 ALA A N 1
ATOM 637 C CA . ALA A 1 85 ? 5.423 -5.089 -8.439 1.00 91.69 85 ALA A CA 1
ATOM 638 C C . ALA A 1 85 ? 4.687 -4.554 -9.684 1.00 91.69 85 ALA A C 1
ATOM 640 O O . ALA A 1 85 ? 4.702 -3.353 -9.953 1.00 91.69 85 ALA A O 1
ATOM 641 N N . THR A 1 86 ? 4.058 -5.434 -10.467 1.00 91.31 86 THR A N 1
ATOM 642 C CA . THR A 1 86 ? 3.254 -5.035 -11.625 1.00 91.31 86 THR A CA 1
ATOM 643 C C . THR A 1 86 ? 1.901 -4.485 -11.171 1.00 91.31 86 THR A C 1
ATOM 645 O O . THR A 1 86 ? 1.344 -4.929 -10.167 1.00 91.31 86 THR A O 1
ATOM 648 N N . LEU A 1 87 ? 1.318 -3.563 -11.947 1.00 91.38 87 LEU A N 1
ATOM 649 C CA . LEU A 1 87 ? -0.032 -3.054 -11.675 1.00 91.38 87 LEU A CA 1
ATOM 650 C C . LEU A 1 87 ? -1.059 -4.195 -11.584 1.00 91.38 87 LEU A C 1
ATOM 652 O O . LEU A 1 87 ? -1.879 -4.207 -10.672 1.00 91.38 87 LEU A O 1
ATOM 656 N N . ALA A 1 88 ? -0.975 -5.174 -12.490 1.00 92.12 88 A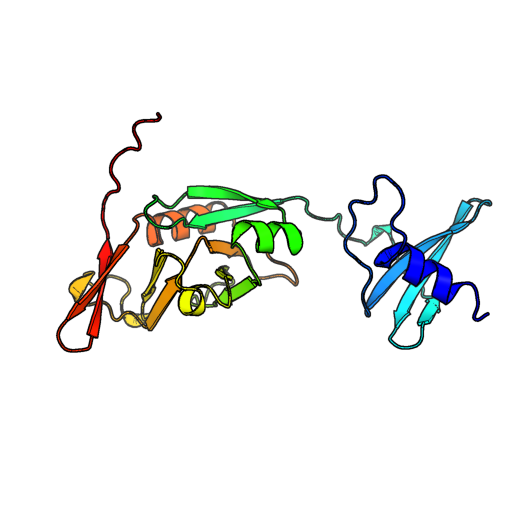LA A N 1
ATOM 657 C CA . ALA A 1 88 ? -1.855 -6.339 -12.487 1.00 92.12 88 ALA A CA 1
ATOM 658 C C . ALA A 1 88 ? -1.699 -7.169 -11.202 1.00 92.12 88 ALA A C 1
ATOM 660 O O . ALA A 1 88 ? -2.694 -7.565 -10.600 1.00 92.12 88 ALA A O 1
ATOM 661 N N . GLY A 1 89 ? -0.464 -7.384 -10.747 1.00 94.75 89 GLY A N 1
ATOM 662 C CA . GLY A 1 89 ? -0.171 -8.074 -9.494 1.00 94.75 89 GLY A CA 1
ATOM 663 C C . GLY A 1 89 ? -0.751 -7.357 -8.274 1.00 94.75 89 GLY A C 1
ATOM 664 O O . GLY A 1 89 ? -1.412 -7.977 -7.440 1.00 94.75 89 GLY A O 1
ATOM 665 N N . MET A 1 90 ? -0.591 -6.034 -8.203 1.00 97.12 90 MET A N 1
ATOM 666 C CA . MET A 1 90 ? -1.159 -5.212 -7.127 1.00 97.12 90 MET A CA 1
ATOM 667 C C . MET A 1 90 ? -2.693 -5.211 -7.144 1.00 97.12 90 MET A C 1
ATOM 669 O O . MET A 1 90 ? -3.317 -5.366 -6.095 1.00 97.12 90 MET A O 1
ATOM 673 N N . GLN A 1 91 ? -3.308 -5.089 -8.325 1.00 98.00 91 GLN A N 1
ATOM 674 C CA . GLN A 1 91 ? -4.764 -5.141 -8.495 1.00 98.00 91 GLN A CA 1
ATOM 675 C C . GLN A 1 91 ? -5.337 -6.504 -8.103 1.00 98.00 91 GLN A C 1
ATOM 677 O O . GLN A 1 91 ? -6.349 -6.577 -7.405 1.00 98.00 91 GLN A O 1
ATOM 682 N N . ASN A 1 92 ? -4.662 -7.589 -8.490 1.00 97.75 92 ASN A N 1
ATOM 683 C CA . ASN A 1 92 ? -5.015 -8.941 -8.064 1.00 97.75 92 ASN A CA 1
ATOM 684 C C . ASN A 1 92 ? -4.923 -9.085 -6.542 1.00 97.75 92 ASN A C 1
ATOM 686 O O . ASN A 1 92 ? -5.794 -9.704 -5.933 1.00 97.75 92 ASN A O 1
ATOM 690 N N . PHE A 1 93 ? -3.899 -8.492 -5.923 1.00 98.38 93 PHE A N 1
ATOM 691 C CA . PHE A 1 93 ? -3.705 -8.545 -4.479 1.00 98.38 93 PHE A CA 1
ATOM 692 C C . PHE A 1 93 ? -4.815 -7.817 -3.703 1.00 98.38 93 PHE A C 1
ATOM 694 O O . PHE A 1 93 ? -5.365 -8.381 -2.757 1.00 98.38 93 PHE A O 1
ATOM 701 N N . VAL A 1 94 ? -5.174 -6.586 -4.095 1.00 98.31 94 VAL A N 1
ATOM 702 C CA . VAL A 1 94 ? -6.240 -5.813 -3.419 1.00 98.31 94 VAL A CA 1
ATOM 703 C C . VAL A 1 94 ? -7.654 -6.208 -3.872 1.00 98.31 94 VAL A C 1
ATOM 705 O O . VAL A 1 94 ? -8.648 -5.796 -3.269 1.00 98.31 94 VAL A O 1
ATOM 708 N N . GLY A 1 95 ? -7.768 -7.008 -4.935 1.00 97.94 95 GLY A N 1
ATOM 709 C CA . GLY A 1 95 ? -9.033 -7.495 -5.484 1.00 97.94 95 GLY A CA 1
ATOM 710 C C . GLY A 1 95 ? -9.818 -6.453 -6.290 1.00 97.94 95 GLY A C 1
ATOM 711 O O . GLY A 1 95 ? -11.047 -6.442 -6.220 1.00 97.94 95 GLY A O 1
ATOM 712 N N . GLY A 1 96 ? -9.144 -5.550 -7.008 1.00 97.25 96 GLY A N 1
ATOM 713 C CA . GLY A 1 96 ? -9.783 -4.483 -7.788 1.00 97.25 96 GLY A CA 1
ATOM 714 C C . GLY A 1 96 ? -8.811 -3.398 -8.250 1.00 97.25 96 GLY A C 1
ATOM 715 O O . GLY A 1 96 ? -7.596 -3.581 -8.188 1.00 97.25 96 GLY A O 1
ATOM 716 N N . TYR A 1 97 ? -9.343 -2.265 -8.717 1.00 97.81 97 TYR A N 1
ATOM 717 C CA . TYR A 1 97 ? -8.525 -1.082 -8.990 1.00 97.81 97 TYR A CA 1
ATOM 718 C C . TYR A 1 97 ? -7.860 -0.588 -7.703 1.00 97.81 97 TYR A C 1
ATOM 720 O O . TYR A 1 97 ? -8.446 -0.662 -6.621 1.00 97.81 97 TYR A O 1
ATOM 728 N N . ILE A 1 98 ? -6.609 -0.146 -7.829 1.00 98.19 98 ILE A N 1
ATOM 729 C CA . ILE A 1 98 ? -5.824 0.319 -6.691 1.00 98.19 98 ILE A CA 1
ATOM 730 C C . ILE A 1 98 ? -6.071 1.806 -6.444 1.00 98.19 98 ILE A C 1
ATOM 732 O O . ILE A 1 98 ? -6.149 2.595 -7.381 1.00 98.19 98 ILE A O 1
ATOM 736 N N . GLU A 1 99 ? -6.089 2.182 -5.177 1.00 97.81 99 GLU A N 1
ATOM 737 C CA . GLU A 1 99 ? -5.992 3.555 -4.696 1.00 97.81 99 GLU A CA 1
ATOM 738 C C . GLU A 1 99 ? -4.826 3.627 -3.706 1.00 97.81 99 GLU A C 1
ATOM 740 O O . GLU A 1 99 ? -4.624 2.703 -2.913 1.00 97.81 99 GLU A O 1
ATOM 745 N N . ALA A 1 100 ? -4.051 4.711 -3.757 1.00 97.69 100 ALA A N 1
ATOM 746 C CA . ALA A 1 100 ? -3.005 4.993 -2.782 1.00 97.69 100 ALA A CA 1
ATOM 747 C C . ALA A 1 100 ? -3.489 6.053 -1.787 1.00 97.69 100 ALA A C 1
ATOM 749 O O . ALA A 1 100 ? -3.817 7.178 -2.164 1.00 97.69 100 ALA A O 1
ATOM 750 N N . CYS A 1 101 ? -3.492 5.702 -0.506 1.00 95.88 101 CYS A N 1
ATOM 751 C CA . CYS A 1 101 ? -3.719 6.622 0.596 1.00 95.88 101 CYS A CA 1
ATOM 752 C C . CYS A 1 101 ? -2.371 7.039 1.196 1.00 95.88 101 CYS A C 1
ATOM 754 O O . CYS A 1 101 ? -1.523 6.187 1.473 1.00 95.88 101 CYS A O 1
ATOM 756 N N . TYR A 1 102 ? -2.209 8.330 1.487 1.00 95.81 102 TYR A N 1
ATOM 757 C CA . TYR A 1 102 ? -0.980 8.907 2.048 1.00 95.81 102 TYR A CA 1
ATOM 758 C C . TYR A 1 102 ? -1.220 9.438 3.471 1.00 95.81 102 TYR A C 1
ATOM 760 O O . TYR A 1 102 ? -1.264 10.649 3.671 1.00 95.81 102 TYR A O 1
ATOM 768 N N . PRO A 1 103 ? -1.448 8.564 4.471 1.00 92.12 103 PRO A N 1
ATOM 769 C CA . PRO A 1 103 ? -1.745 8.989 5.840 1.00 92.12 103 PRO A CA 1
ATOM 770 C C . PRO A 1 103 ? -0.484 9.284 6.673 1.00 92.12 103 PRO A C 1
ATOM 772 O O . PRO A 1 103 ? -0.577 9.360 7.897 1.00 92.12 103 PRO A O 1
ATOM 775 N N . PHE A 1 104 ? 0.697 9.339 6.052 1.00 91.56 104 PHE A N 1
ATOM 776 C CA . PHE A 1 104 ? 1.977 9.498 6.737 1.00 91.56 104 PHE A CA 1
ATOM 777 C C . PHE A 1 104 ? 2.777 10.644 6.110 1.00 91.56 104 PHE A C 1
ATOM 779 O O . PHE A 1 104 ? 2.778 10.805 4.895 1.00 91.56 104 PHE A O 1
ATOM 786 N N . GLU A 1 105 ? 3.521 11.369 6.944 1.00 91.69 105 GLU A N 1
ATOM 787 C CA . GLU A 1 105 ? 4.512 12.367 6.505 1.00 91.69 105 GLU A CA 1
ATOM 788 C C . GLU A 1 105 ? 5.758 11.733 5.856 1.00 91.69 105 GLU A C 1
ATOM 790 O O . GLU A 1 105 ? 6.437 12.349 5.041 1.00 91.69 105 GLU A O 1
ATOM 795 N N . GLU A 1 106 ? 6.093 10.499 6.244 1.00 94.62 106 GLU A N 1
ATOM 796 C CA . GLU A 1 106 ? 7.144 9.717 5.585 1.00 94.62 106 GLU A CA 1
ATOM 797 C C . GLU A 1 106 ? 6.653 9.244 4.208 1.00 94.62 106 GLU A C 1
ATOM 799 O O . GLU A 1 106 ? 5.466 8.960 4.069 1.00 94.62 106 GLU A O 1
ATOM 804 N N . GLU A 1 107 ? 7.552 9.110 3.220 1.00 97.00 107 GLU A N 1
ATOM 805 C CA . GLU A 1 107 ? 7.262 8.660 1.841 1.00 97.00 107 GLU A CA 1
ATOM 806 C C . GLU A 1 107 ? 6.886 7.166 1.765 1.00 97.00 107 GLU A C 1
ATOM 808 O O . GLU A 1 107 ? 7.511 6.336 1.103 1.00 97.00 107 GLU A O 1
ATOM 813 N N . VAL A 1 108 ? 5.824 6.825 2.479 1.00 97.50 108 VAL A N 1
ATOM 814 C CA . VAL A 1 108 ? 5.202 5.520 2.597 1.00 97.50 108 VAL A CA 1
ATOM 815 C C . VAL A 1 108 ? 3.706 5.728 2.416 1.00 97.50 108 VAL A C 1
ATOM 817 O O . VAL A 1 108 ? 3.133 6.715 2.874 1.00 97.50 108 VAL A O 1
ATOM 820 N N . CYS A 1 109 ? 3.044 4.786 1.761 1.00 97.88 109 CYS A N 1
ATOM 821 C CA . CYS A 1 109 ? 1.609 4.863 1.511 1.00 97.88 109 CYS A CA 1
ATOM 822 C C . CYS A 1 109 ? 0.932 3.520 1.775 1.00 97.88 109 CYS A C 1
ATOM 824 O O . CYS A 1 109 ? 1.591 2.486 1.912 1.00 97.88 109 CYS A O 1
ATOM 826 N N . ILE A 1 110 ? -0.396 3.548 1.860 1.00 98.56 110 ILE A N 1
ATOM 827 C CA . ILE A 1 110 ? -1.239 2.355 1.892 1.00 98.56 110 ILE A CA 1
ATOM 828 C C . ILE A 1 110 ? -1.881 2.217 0.520 1.00 98.56 110 ILE A C 1
ATOM 830 O O . ILE A 1 110 ? -2.597 3.116 0.091 1.00 98.56 110 ILE A O 1
ATOM 834 N N . VAL A 1 111 ? -1.671 1.086 -0.140 1.00 98.69 111 VAL A N 1
ATOM 835 C CA . VAL A 1 111 ? -2.346 0.750 -1.392 1.00 98.69 111 VAL A CA 1
ATOM 836 C C . VAL A 1 111 ? -3.488 -0.212 -1.094 1.00 98.69 111 VAL A C 1
ATOM 838 O O . VAL A 1 111 ? -3.283 -1.286 -0.520 1.00 98.69 111 VAL A O 1
ATOM 841 N N . CYS A 1 112 ? -4.702 0.180 -1.465 1.00 98.69 112 CYS A N 1
ATOM 842 C CA . CYS A 1 112 ? -5.929 -0.568 -1.211 1.00 98.69 112 CYS A CA 1
ATOM 843 C C . CYS A 1 112 ? -6.845 -0.603 -2.436 1.00 98.69 112 CYS A C 1
ATOM 845 O O . CYS A 1 112 ? -6.522 -0.067 -3.490 1.00 98.69 112 CYS A O 1
ATOM 847 N N . ASN A 1 113 ? -7.990 -1.265 -2.295 1.00 98.62 113 ASN A N 1
ATOM 848 C CA . ASN A 1 113 ? -9.024 -1.313 -3.319 1.00 98.62 113 ASN A CA 1
ATOM 849 C C . ASN A 1 113 ? -9.834 -0.005 -3.338 1.00 98.62 113 ASN A C 1
ATOM 851 O O . ASN A 1 113 ? -10.489 0.304 -2.339 1.00 98.62 113 ASN A O 1
ATOM 855 N N . GLU A 1 114 ? -9.832 0.707 -4.467 1.00 98.25 114 GLU A N 1
ATOM 856 C CA . GLU A 1 114 ? -10.530 1.992 -4.669 1.00 98.25 114 GLU A CA 1
ATOM 857 C C . GLU A 1 114 ? -12.036 1.895 -4.362 1.00 98.25 114 GLU A C 1
ATOM 859 O O . GLU A 1 114 ? -12.637 2.767 -3.736 1.00 98.25 114 GLU A O 1
ATOM 864 N N . GLU A 1 115 ? -12.668 0.783 -4.736 1.00 97.88 115 GLU A N 1
ATOM 865 C CA . GLU A 1 115 ? -14.107 0.582 -4.556 1.00 97.88 115 GLU A CA 1
ATOM 866 C C . GLU A 1 115 ? -14.436 -0.330 -3.368 1.00 97.88 115 GLU A C 1
ATOM 868 O O . GLU A 1 115 ? -15.591 -0.720 -3.181 1.00 97.88 115 GLU A O 1
ATOM 873 N N . GLY A 1 116 ? -13.450 -0.686 -2.537 1.00 98.06 116 GLY A N 1
ATOM 874 C CA . GLY A 1 116 ? -13.602 -1.736 -1.530 1.00 98.06 116 GLY A CA 1
ATOM 875 C C . GLY A 1 116 ? -14.779 -1.505 -0.578 1.00 98.06 116 GLY A C 1
ATOM 876 O O . GLY A 1 116 ? -15.541 -2.426 -0.285 1.00 98.06 116 GLY A O 1
ATOM 877 N N . LYS A 1 117 ? -14.987 -0.257 -0.143 1.00 97.00 117 LYS A N 1
ATOM 878 C CA . LYS A 1 117 ? -16.115 0.120 0.728 1.00 97.00 117 LYS A CA 1
ATOM 879 C C . LYS A 1 117 ? -17.458 0.019 0.005 1.00 97.00 117 LYS A C 1
ATOM 881 O O . LYS A 1 117 ? -18.422 -0.486 0.574 1.00 97.00 117 LYS A O 1
ATOM 886 N N . ILE A 1 118 ? -17.517 0.508 -1.235 1.00 97.12 118 ILE A N 1
ATOM 887 C CA . ILE A 1 118 ? -18.740 0.558 -2.052 1.00 97.12 118 ILE A CA 1
ATOM 888 C C . ILE A 1 118 ? -19.182 -0.862 -2.419 1.00 97.12 118 ILE A C 1
ATOM 890 O O . ILE A 1 118 ? -20.369 -1.179 -2.349 1.00 97.12 118 ILE A O 1
ATOM 894 N N . ASN A 1 119 ? -18.218 -1.736 -2.706 1.00 97.00 119 ASN A N 1
ATOM 895 C CA . ASN A 1 119 ? -18.433 -3.147 -3.017 1.00 97.00 119 ASN A CA 1
ATOM 896 C C . ASN A 1 119 ? -18.631 -4.025 -1.767 1.00 97.00 119 ASN A C 1
ATOM 898 O O . ASN A 1 119 ? -18.802 -5.238 -1.886 1.00 97.00 119 ASN A O 1
ATOM 902 N N . GLY A 1 120 ? -18.639 -3.434 -0.566 1.00 96.94 120 GLY A N 1
ATOM 903 C CA . GLY A 1 120 ? -18.919 -4.143 0.681 1.00 96.94 120 GLY A CA 1
ATOM 904 C C . GLY A 1 120 ? -17.835 -5.141 1.092 1.00 96.94 120 GLY A C 1
ATOM 905 O O . GLY A 1 120 ? -18.144 -6.135 1.752 1.00 96.94 120 GLY A O 1
ATOM 906 N N . LEU A 1 121 ? -16.576 -4.900 0.709 1.00 98.44 121 LEU A N 1
ATOM 907 C CA . LEU A 1 121 ? -15.456 -5.710 1.178 1.00 98.44 121 LEU A CA 1
ATOM 908 C C . LEU A 1 121 ? -15.332 -5.624 2.710 1.00 98.44 121 LEU A C 1
ATOM 910 O O . LEU A 1 121 ? -15.676 -4.600 3.310 1.00 98.44 121 LEU A O 1
ATOM 914 N N . PRO A 1 122 ? -14.811 -6.676 3.369 1.00 98.12 122 PRO A N 1
ATOM 915 C CA . PRO A 1 122 ? -14.597 -6.653 4.811 1.00 98.12 122 PRO A CA 1
ATOM 916 C C . PRO A 1 122 ? -13.699 -5.484 5.235 1.00 98.12 122 PRO A C 1
ATOM 918 O O . PRO A 1 122 ? -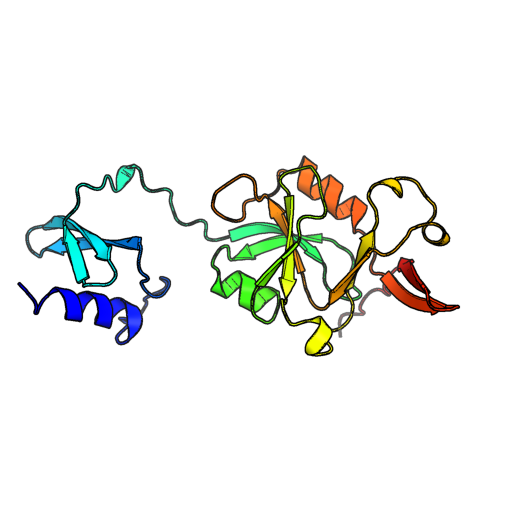12.629 -5.281 4.660 1.00 98.12 122 PRO A O 1
ATOM 921 N N . LEU A 1 123 ? -14.108 -4.738 6.262 1.00 98.12 123 LEU A N 1
ATOM 922 C CA . LEU A 1 123 ? -13.288 -3.673 6.844 1.00 98.12 123 LEU A CA 1
ATOM 923 C C . LEU A 1 123 ? -11.995 -4.256 7.436 1.00 98.12 123 LEU A C 1
ATOM 925 O O . LEU A 1 123 ? -12.004 -5.352 8.000 1.00 98.12 123 LEU A O 1
ATOM 929 N N . ASN A 1 124 ? -10.887 -3.530 7.302 1.00 98.00 124 ASN A N 1
ATOM 930 C CA . ASN A 1 124 ? -9.550 -4.056 7.563 1.00 98.00 124 ASN A CA 1
ATOM 931 C C . ASN A 1 124 ? -8.783 -3.273 8.637 1.00 98.00 124 ASN A C 1
ATOM 933 O O . ASN A 1 124 ? -8.475 -3.831 9.692 1.00 98.00 124 ASN A O 1
ATOM 937 N N . ARG A 1 125 ? -8.459 -2.002 8.371 1.00 97.50 125 ARG A N 1
ATOM 938 C CA . ARG A 1 125 ? -7.698 -1.121 9.275 1.00 97.50 125 ARG A CA 1
ATOM 939 C C . ARG A 1 125 ? -8.267 0.292 9.262 1.00 97.50 125 ARG A C 1
ATOM 941 O O . ARG A 1 125 ? -8.637 0.789 8.200 1.00 97.50 125 ARG A O 1
ATOM 948 N N . ALA A 1 126 ? -8.324 0.926 10.427 1.00 95.81 126 ALA A N 1
ATOM 949 C CA . ALA A 1 126 ? -8.598 2.347 10.561 1.00 95.81 126 ALA A CA 1
ATOM 950 C C . ALA A 1 126 ? -7.378 3.184 10.161 1.00 95.81 126 ALA A C 1
ATOM 952 O O . ALA A 1 126 ? -6.230 2.821 10.422 1.00 95.81 126 ALA A O 1
ATOM 953 N N . ILE A 1 127 ? -7.661 4.353 9.600 1.00 94.31 127 ILE A N 1
ATOM 954 C CA . ILE A 1 127 ? -6.740 5.478 9.497 1.00 94.31 127 ILE A CA 1
ATOM 955 C C . ILE A 1 127 ? -7.111 6.459 10.602 1.00 94.31 127 ILE A C 1
ATOM 957 O O . ILE A 1 127 ? -8.268 6.871 10.715 1.00 94.31 127 ILE A O 1
ATOM 961 N N . TYR A 1 128 ? -6.135 6.804 11.432 1.00 91.50 128 TYR A N 1
ATOM 962 C CA . TYR A 1 128 ? -6.313 7.682 12.585 1.00 91.50 128 TYR A CA 1
ATOM 963 C C . TYR A 1 128 ? -5.794 9.086 12.290 1.00 91.50 128 TYR A C 1
ATOM 965 O O . TYR A 1 128 ? -4.934 9.255 11.428 1.00 91.50 128 TYR A O 1
ATOM 973 N N . ALA A 1 129 ? -6.289 10.082 13.023 1.00 85.38 129 ALA A N 1
ATOM 974 C CA . ALA A 1 129 ? -5.712 11.419 12.976 1.00 85.38 129 ALA A CA 1
ATOM 975 C C . ALA A 1 129 ? -4.270 11.413 13.512 1.00 85.38 129 ALA A C 1
ATOM 977 O O . ALA A 1 129 ? -3.957 10.708 14.474 1.00 85.38 129 ALA A O 1
ATOM 978 N N . GLU A 1 130 ? -3.390 12.210 12.908 1.00 73.75 130 GLU A N 1
ATOM 979 C CA . GLU A 1 130 ? -1.966 12.264 13.276 1.00 73.75 130 GLU A CA 1
ATOM 980 C C . GLU A 1 130 ? -1.750 12.653 14.745 1.00 73.75 130 GLU A C 1
ATOM 982 O O . GLU A 1 130 ? -0.914 12.071 15.438 1.00 73.75 130 GLU A O 1
ATOM 987 N N . ASP A 1 131 ? -2.583 13.559 15.260 1.00 78.81 131 ASP A N 1
ATOM 988 C CA . ASP A 1 131 ? -2.550 14.034 16.648 1.00 78.81 131 ASP A CA 1
ATOM 989 C C . ASP A 1 131 ? -2.917 12.953 17.687 1.00 78.81 131 ASP A C 1
ATOM 991 O O . ASP A 1 131 ? -2.882 13.204 18.897 1.00 78.81 131 ASP A O 1
ATOM 995 N N . ASP A 1 132 ? -3.295 11.748 17.248 1.00 80.81 132 ASP A N 1
ATOM 996 C CA . ASP A 1 132 ? -3.685 10.633 18.113 1.00 80.81 132 ASP A CA 1
ATOM 997 C C . ASP A 1 132 ? -2.552 9.639 18.398 1.00 80.81 132 ASP A C 1
ATOM 999 O O . ASP A 1 132 ? -2.760 8.613 19.064 1.00 80.81 132 ASP A O 1
ATOM 1003 N N . VAL A 1 133 ? -1.333 9.927 17.935 1.00 71.25 133 VAL A N 1
ATOM 1004 C CA . VAL A 1 133 ? -0.149 9.122 18.255 1.00 71.25 133 VAL A CA 1
ATOM 1005 C C . VAL A 1 133 ? 0.035 9.071 19.779 1.00 71.25 133 VAL A C 1
ATOM 1007 O O . VAL A 1 133 ? 0.184 10.086 20.454 1.00 71.25 133 VAL A O 1
ATOM 1010 N N . GLY A 1 134 ? 0.012 7.860 20.343 1.00 72.56 134 GLY A N 1
ATOM 1011 C CA . GLY A 1 134 ? 0.144 7.625 21.787 1.00 72.56 134 GLY A CA 1
ATOM 1012 C C . GLY A 1 134 ? -1.156 7.715 22.596 1.00 72.56 134 GLY A C 1
ATOM 1013 O O . GLY A 1 134 ? -1.142 7.360 23.776 1.00 72.56 134 GLY A O 1
ATOM 1014 N N . LYS A 1 135 ? -2.282 8.114 21.990 1.00 84.25 135 LYS A N 1
ATOM 1015 C CA . LYS A 1 135 ? -3.596 8.066 22.648 1.00 84.25 135 LYS A CA 1
ATOM 1016 C C . LYS A 1 135 ? -4.108 6.635 22.777 1.00 84.25 135 LYS A C 1
ATOM 1018 O O . LYS A 1 135 ? -3.736 5.738 22.008 1.00 84.25 135 LYS A O 1
ATOM 1023 N N . ARG A 1 136 ? -4.986 6.418 23.757 1.00 82.06 136 ARG A N 1
ATOM 1024 C CA . ARG A 1 136 ? -5.648 5.120 23.943 1.00 82.06 136 ARG A CA 1
ATOM 1025 C C . ARG A 1 136 ? -6.621 4.862 22.783 1.00 82.06 136 ARG A C 1
ATOM 1027 O O . ARG A 1 136 ? -7.179 5.832 22.277 1.00 82.06 136 ARG A O 1
ATOM 1034 N N . PRO A 1 137 ? -6.847 3.607 22.346 1.00 78.88 137 PRO A N 1
ATOM 1035 C CA . PRO A 1 137 ? -7.706 3.306 21.193 1.00 78.88 137 PRO A CA 1
ATOM 1036 C C . PRO A 1 137 ? -9.082 3.988 21.232 1.00 78.88 137 PRO A C 1
ATOM 1038 O O . PRO A 1 137 ? -9.555 4.478 20.214 1.00 78.88 137 PRO A O 1
ATOM 1041 N N . GLU A 1 138 ? -9.695 4.092 22.413 1.00 78.75 138 GLU A N 1
ATOM 1042 C CA . GLU A 1 138 ? -10.996 4.736 22.619 1.00 78.75 138 GLU A CA 1
ATOM 1043 C C . GLU A 1 138 ? -11.000 6.265 22.415 1.00 78.75 138 GLU A C 1
ATOM 1045 O O . GLU A 1 138 ? -12.051 6.851 22.139 1.00 78.75 138 GLU A O 1
ATOM 1050 N N . GLU A 1 139 ? -9.837 6.905 22.549 1.00 84.19 139 GLU A N 1
ATOM 1051 C CA . GLU A 1 139 ? -9.631 8.349 22.380 1.00 84.19 139 GLU A CA 1
ATOM 1052 C C . GLU A 1 139 ? -9.260 8.720 20.944 1.00 84.19 139 GLU A C 1
ATOM 1054 O O . GLU A 1 139 ? -9.310 9.899 20.598 1.00 84.19 139 GLU A O 1
ATOM 1059 N N . LYS A 1 140 ? -8.875 7.737 20.121 1.00 88.44 140 LYS A N 1
ATOM 1060 C CA . LYS A 1 140 ? -8.482 7.993 18.741 1.00 88.44 140 LYS A CA 1
ATOM 1061 C C . LYS A 1 140 ? -9.700 8.288 17.874 1.00 88.44 140 LYS A C 1
ATOM 1063 O O . LYS A 1 140 ? -10.727 7.605 17.939 1.00 88.44 140 LYS A O 1
ATOM 1068 N N . GLN A 1 141 ? -9.559 9.287 17.023 1.00 89.44 141 GLN A N 1
ATOM 1069 C CA . GLN A 1 141 ? -10.491 9.627 15.975 1.00 89.44 141 GLN A CA 1
ATOM 1070 C C . GLN A 1 141 ? -10.148 8.831 14.715 1.00 89.44 141 GLN A C 1
ATOM 1072 O O . GLN A 1 141 ? -9.070 8.964 14.138 1.00 89.44 141 GLN A O 1
ATOM 1077 N N . VAL A 1 142 ? -11.098 8.005 14.279 1.00 93.00 142 VAL A N 1
ATOM 1078 C CA . VAL A 1 142 ? -11.027 7.322 12.986 1.00 93.00 142 VAL A CA 1
ATOM 1079 C C . VAL A 1 142 ? -11.383 8.335 11.898 1.00 93.00 142 VAL A C 1
ATOM 1081 O O . VAL A 1 142 ? -12.504 8.845 11.878 1.00 93.00 142 VAL A O 1
ATOM 1084 N N . LEU A 1 143 ? -10.430 8.634 11.017 1.00 92.25 143 LEU A N 1
ATOM 1085 C CA . LEU A 1 143 ? -10.637 9.478 9.838 1.00 92.25 143 LEU A CA 1
ATOM 1086 C C . LEU A 1 143 ? -11.239 8.676 8.691 1.00 92.25 143 LEU A C 1
ATOM 1088 O O . LEU A 1 143 ? -12.153 9.143 8.015 1.00 92.25 143 LEU A O 1
ATOM 1092 N N . ASP A 1 144 ? -10.731 7.462 8.495 1.00 94.44 144 ASP A N 1
ATOM 1093 C CA . ASP A 1 144 ? -11.186 6.571 7.442 1.00 94.44 144 ASP A CA 1
ATOM 1094 C C . ASP A 1 144 ? -10.963 5.097 7.807 1.00 94.44 144 ASP A C 1
ATOM 1096 O O . ASP A 1 144 ? -10.288 4.783 8.786 1.00 94.44 144 ASP A O 1
ATOM 1100 N N . ILE A 1 145 ? -11.550 4.177 7.042 1.00 96.75 145 ILE A N 1
ATOM 1101 C CA . ILE A 1 145 ? -11.404 2.731 7.242 1.00 96.75 145 ILE A CA 1
ATOM 1102 C C . ILE A 1 145 ? -11.124 2.051 5.911 1.00 96.75 145 ILE A C 1
ATOM 1104 O O . ILE A 1 145 ? -11.969 2.049 5.024 1.00 96.75 145 ILE A O 1
ATOM 1108 N N . ILE A 1 146 ? -9.984 1.387 5.789 1.00 98.19 146 ILE A N 1
ATOM 1109 C CA . ILE A 1 146 ? -9.662 0.590 4.608 1.00 98.19 146 ILE A CA 1
ATOM 1110 C C . ILE A 1 146 ? -10.547 -0.660 4.564 1.00 98.19 146 ILE A C 1
ATOM 1112 O O . ILE A 1 146 ? -10.731 -1.333 5.582 1.00 98.19 146 ILE A O 1
ATOM 1116 N N . ALA A 1 147 ? -11.069 -0.991 3.382 1.00 98.31 147 ALA A N 1
ATOM 1117 C CA . ALA A 1 147 ? -11.872 -2.185 3.132 1.00 98.31 147 ALA A CA 1
ATOM 1118 C C . ALA A 1 147 ? -11.165 -3.119 2.138 1.00 98.31 147 ALA A C 1
ATOM 1120 O O . ALA A 1 147 ? -10.682 -2.679 1.098 1.00 98.31 147 ALA A O 1
ATOM 1121 N N . GLY A 1 148 ? -11.139 -4.414 2.457 1.00 98.62 148 GLY A N 1
ATOM 1122 C CA . GLY A 1 148 ? -10.424 -5.444 1.703 1.00 98.62 148 GLY A CA 1
ATOM 1123 C C . GLY A 1 148 ? -8.932 -5.553 2.054 1.00 98.62 148 GLY A C 1
ATOM 1124 O O . GLY A 1 148 ? -8.437 -4.805 2.904 1.00 98.62 148 GLY A O 1
ATOM 1125 N N . PRO A 1 149 ? -8.212 -6.517 1.447 1.00 98.62 149 PRO A N 1
ATOM 1126 C CA . PRO A 1 149 ? -6.760 -6.616 1.559 1.00 98.62 149 PRO A CA 1
ATOM 1127 C C . PRO A 1 149 ? -6.075 -5.337 1.072 1.00 98.62 149 PRO A C 1
ATOM 1129 O O . PRO A 1 149 ? -6.460 -4.758 0.057 1.00 98.62 149 PRO A O 1
ATOM 1132 N N . CYS A 1 150 ? -5.049 -4.903 1.792 1.00 98.75 150 CYS A N 1
ATOM 1133 C CA . CYS A 1 150 ? -4.216 -3.770 1.413 1.00 98.75 150 CYS A CA 1
ATOM 1134 C C . CYS A 1 150 ? -2.763 -4.026 1.812 1.00 98.75 150 CYS A C 1
ATOM 1136 O O . CYS A 1 150 ? -2.447 -4.994 2.518 1.00 98.75 150 CYS A O 1
ATOM 1138 N N . PHE A 1 151 ? -1.861 -3.176 1.341 1.00 98.81 151 PHE A N 1
ATOM 1139 C CA . PHE A 1 151 ? -0.452 -3.260 1.693 1.00 98.81 151 PHE A CA 1
ATOM 1140 C C . PHE A 1 151 ? 0.166 -1.880 1.882 1.00 98.81 151 PHE A C 1
ATOM 1142 O O . PHE A 1 151 ? -0.310 -0.892 1.335 1.00 98.81 151 PHE A O 1
ATOM 1149 N N . ILE A 1 152 ? 1.232 -1.830 2.674 1.00 98.69 152 ILE A N 1
ATOM 1150 C CA . ILE A 1 152 ? 2.029 -0.629 2.919 1.00 98.69 152 ILE A CA 1
ATOM 1151 C C . ILE A 1 152 ? 3.336 -0.761 2.149 1.00 98.69 152 ILE A C 1
ATOM 1153 O O . ILE A 1 152 ? 4.029 -1.771 2.305 1.00 98.69 152 ILE A O 1
ATOM 1157 N N . CYS A 1 153 ? 3.686 0.243 1.353 1.00 98.50 153 CYS A N 1
ATOM 1158 C CA . CYS A 1 153 ? 4.899 0.253 0.539 1.00 98.50 153 CYS A CA 1
ATOM 1159 C C . CYS A 1 153 ? 5.556 1.636 0.511 1.00 98.50 153 CYS A C 1
ATOM 1161 O O . CYS A 1 153 ? 4.930 2.643 0.846 1.00 98.50 153 CYS A O 1
ATOM 1163 N N . ASP A 1 154 ? 6.818 1.668 0.090 1.00 98.12 154 ASP A N 1
ATOM 1164 C CA . ASP A 1 154 ? 7.530 2.915 -0.179 1.00 98.12 154 ASP A CA 1
ATOM 1165 C C . ASP A 1 154 ? 6.914 3.613 -1.402 1.00 98.12 154 ASP A C 1
ATOM 1167 O O . ASP A 1 154 ? 6.496 2.950 -2.358 1.00 98.12 154 ASP A O 1
ATOM 1171 N N . CYS A 1 155 ? 6.833 4.940 -1.365 1.00 96.75 155 CYS A N 1
ATOM 1172 C CA . CYS A 1 155 ? 6.371 5.766 -2.482 1.00 96.75 155 CYS A CA 1
ATOM 1173 C C . CYS A 1 155 ? 7.287 6.973 -2.739 1.00 96.75 155 CYS A C 1
ATOM 1175 O O . CYS A 1 155 ? 6.820 8.001 -3.222 1.00 96.75 155 CYS A O 1
ATOM 1177 N N . SER A 1 156 ? 8.576 6.854 -2.407 1.00 95.38 156 SER A N 1
ATOM 1178 C CA . SER A 1 156 ? 9.587 7.905 -2.621 1.00 95.38 156 SER A CA 1
ATOM 1179 C C . SER A 1 156 ? 9.989 8.064 -4.094 1.00 95.38 156 SER A C 1
ATOM 1181 O O . SER A 1 156 ? 10.468 9.114 -4.524 1.00 95.38 156 SER A O 1
ATOM 1183 N N . GLY A 1 157 ? 9.812 7.003 -4.886 1.00 89.88 157 GLY A N 1
ATOM 1184 C CA . GLY A 1 157 ? 10.107 6.980 -6.315 1.00 89.88 157 GLY A CA 1
ATOM 1185 C C . GLY A 1 157 ? 8.870 7.129 -7.200 1.00 89.88 157 GLY A C 1
ATOM 1186 O O . GLY A 1 157 ? 7.743 7.264 -6.739 1.00 89.88 157 GLY A O 1
ATOM 1187 N N . GLU A 1 158 ? 9.085 7.019 -8.512 1.00 85.56 158 GLU A N 1
ATOM 1188 C CA . GLU A 1 158 ? 8.002 7.031 -9.510 1.00 85.56 158 GLU A CA 1
ATOM 1189 C C . GLU A 1 158 ? 7.072 5.809 -9.412 1.00 85.56 158 GLU A C 1
ATOM 1191 O O . GLU A 1 158 ? 5.918 5.868 -9.827 1.00 85.56 158 GLU A O 1
ATOM 1196 N N . ASN A 1 159 ? 7.581 4.697 -8.872 1.00 90.94 159 ASN A N 1
ATOM 1197 C CA . ASN A 1 159 ? 6.851 3.446 -8.685 1.00 90.94 159 ASN A CA 1
ATOM 1198 C C . ASN A 1 159 ? 6.846 3.060 -7.206 1.00 90.94 159 ASN A C 1
ATOM 1200 O O . ASN A 1 159 ? 7.797 3.366 -6.483 1.00 90.94 159 ASN A O 1
ATOM 1204 N N . PHE A 1 160 ? 5.836 2.291 -6.790 1.00 95.94 160 PHE A N 1
ATOM 1205 C CA . PHE A 1 160 ? 5.816 1.692 -5.458 1.00 95.94 160 PHE A CA 1
ATOM 1206 C C . PHE A 1 160 ? 7.059 0.826 -5.224 1.00 95.94 160 PHE A C 1
ATOM 1208 O O . PHE A 1 160 ? 7.449 0.001 -6.057 1.00 95.94 160 PHE A O 1
ATOM 1215 N N . GLY A 1 161 ? 7.706 1.062 -4.088 1.00 95.19 161 GLY A N 1
ATOM 1216 C CA . GLY A 1 161 ? 9.023 0.548 -3.762 1.00 95.19 161 GLY A CA 1
ATOM 1217 C C . GLY A 1 161 ? 9.031 -0.466 -2.624 1.00 95.19 161 GLY A C 1
ATOM 1218 O O . GLY A 1 161 ? 8.018 -0.774 -1.996 1.00 95.19 161 GLY A O 1
ATOM 1219 N N . ASN A 1 162 ? 10.233 -0.975 -2.351 1.00 97.19 162 ASN A N 1
ATOM 1220 C CA . ASN A 1 162 ? 10.485 -1.797 -1.175 1.00 97.19 162 ASN A CA 1
ATOM 1221 C C . ASN A 1 162 ? 10.490 -0.911 0.061 1.00 97.19 162 ASN A C 1
ATOM 1223 O O . ASN A 1 162 ? 11.195 0.095 0.076 1.00 97.19 162 ASN A O 1
ATOM 1227 N N . LEU A 1 163 ? 9.820 -1.356 1.116 1.00 98.25 163 LEU A N 1
ATOM 1228 C CA . LEU A 1 163 ? 10.114 -0.835 2.441 1.00 98.25 163 LEU A CA 1
ATOM 1229 C C . LEU A 1 163 ? 11.535 -1.232 2.849 1.00 98.25 163 LEU A C 1
ATOM 1231 O O . LEU A 1 163 ? 11.977 -2.361 2.616 1.00 98.25 163 LEU A O 1
ATOM 1235 N N . THR A 1 164 ? 12.230 -0.313 3.510 1.00 98.00 164 THR A N 1
ATOM 1236 C CA . THR A 1 164 ? 13.416 -0.653 4.302 1.00 98.00 164 THR A CA 1
ATOM 1237 C C . THR A 1 164 ? 13.027 -1.550 5.481 1.00 98.00 164 THR A C 1
ATOM 1239 O O . THR A 1 164 ? 11.874 -1.554 5.918 1.00 98.00 164 THR A O 1
ATOM 1242 N N . ASP A 1 165 ? 13.987 -2.277 6.058 1.00 97.88 165 ASP A N 1
ATOM 1243 C CA . ASP A 1 165 ? 13.739 -3.105 7.250 1.00 97.88 165 ASP A CA 1
ATOM 1244 C C . ASP A 1 165 ? 13.171 -2.282 8.419 1.00 97.88 165 ASP A C 1
ATOM 1246 O O . ASP A 1 165 ? 12.314 -2.749 9.175 1.00 97.88 165 ASP A O 1
ATOM 1250 N N . GLU A 1 166 ? 13.624 -1.032 8.557 1.00 97.81 166 GLU A N 1
ATOM 1251 C CA . GLU A 1 166 ? 13.149 -0.111 9.588 1.00 97.81 166 GLU A CA 1
ATOM 1252 C C . GLU A 1 166 ? 11.691 0.295 9.358 1.00 97.81 166 GLU A C 1
ATOM 1254 O O . GLU A 1 166 ? 10.879 0.197 10.285 1.00 97.81 166 GLU A O 1
ATOM 1259 N N . GLN A 1 167 ? 11.339 0.672 8.126 1.00 98.12 167 GLN A N 1
ATOM 1260 C CA . GLN A 1 167 ? 9.961 0.976 7.748 1.00 98.12 167 GLN A CA 1
ATOM 1261 C C . GLN A 1 167 ? 9.059 -0.248 7.925 1.00 98.12 167 GLN A C 1
ATOM 1263 O O . GLN A 1 167 ? 8.032 -0.169 8.597 1.00 98.12 167 GLN A O 1
ATOM 1268 N N . ALA A 1 168 ? 9.456 -1.405 7.391 1.00 98.19 168 ALA A N 1
ATOM 1269 C CA . ALA A 1 168 ? 8.683 -2.638 7.491 1.00 98.19 168 ALA A CA 1
ATOM 1270 C C . ALA A 1 168 ? 8.377 -2.990 8.954 1.00 98.19 168 ALA A C 1
ATOM 1272 O O . ALA A 1 168 ? 7.227 -3.271 9.297 1.00 98.19 168 ALA A O 1
ATOM 1273 N N . ARG A 1 169 ? 9.373 -2.892 9.845 1.00 97.88 169 ARG A N 1
ATOM 1274 C CA . ARG A 1 169 ? 9.184 -3.106 11.285 1.00 97.88 169 ARG A CA 1
ATOM 1275 C C . ARG A 1 169 ? 8.231 -2.076 11.896 1.00 97.88 169 ARG A C 1
ATOM 1277 O O . ARG A 1 169 ? 7.280 -2.467 12.572 1.00 97.88 169 ARG A O 1
ATOM 1284 N N . LYS A 1 170 ? 8.459 -0.781 11.648 1.00 96.88 170 LYS A N 1
ATOM 1285 C CA . LYS A 1 170 ? 7.642 0.329 12.172 1.00 96.88 170 LYS A CA 1
ATOM 1286 C C . LYS A 1 170 ? 6.167 0.161 11.804 1.00 96.88 170 LYS A C 1
ATOM 1288 O O . LYS A 1 170 ? 5.303 0.226 12.677 1.00 96.88 170 LYS A O 1
ATOM 1293 N N . TYR A 1 171 ? 5.874 -0.082 10.530 1.00 96.69 171 TYR A N 1
ATOM 1294 C CA . TYR A 1 171 ? 4.499 -0.170 10.039 1.00 96.69 171 TYR A CA 1
ATOM 1295 C C . TYR A 1 171 ? 3.830 -1.509 10.372 1.00 96.69 171 TYR A C 1
ATOM 1297 O O . TYR A 1 171 ? 2.629 -1.539 10.643 1.00 96.69 171 TYR A O 1
ATOM 1305 N N . MET A 1 172 ? 4.590 -2.605 10.464 1.00 96.62 172 MET A N 1
ATOM 1306 C CA . MET A 1 172 ? 4.072 -3.871 10.992 1.00 96.62 172 MET A CA 1
ATOM 1307 C C . MET A 1 172 ? 3.674 -3.744 12.470 1.00 96.62 172 MET A C 1
ATOM 1309 O O . MET A 1 172 ? 2.635 -4.268 12.859 1.00 96.62 172 MET A O 1
ATOM 1313 N N . GLU A 1 173 ? 4.464 -3.044 13.291 1.00 95.00 173 GLU A N 1
ATOM 1314 C CA . GLU A 1 173 ? 4.121 -2.762 14.693 1.00 95.00 173 GLU A CA 1
ATOM 1315 C C . GLU A 1 173 ? 2.901 -1.835 14.797 1.00 95.00 173 GLU A C 1
ATOM 1317 O O . GLU A 1 173 ? 1.995 -2.095 15.589 1.00 95.00 173 GLU A O 1
ATOM 1322 N N . MET A 1 174 ? 2.841 -0.793 13.962 1.00 92.81 174 MET A N 1
ATOM 1323 C CA . MET A 1 174 ? 1.739 0.173 13.947 1.00 92.81 174 MET A CA 1
ATOM 1324 C C . MET A 1 174 ? 0.386 -0.472 13.607 1.00 92.81 174 MET A C 1
ATOM 1326 O O . MET A 1 174 ? -0.608 -0.178 14.267 1.00 92.81 174 MET A O 1
ATOM 1330 N N . PHE A 1 175 ? 0.349 -1.376 12.623 1.00 95.00 175 PHE A N 1
ATOM 1331 C CA . PHE A 1 175 ? -0.878 -2.026 12.137 1.00 95.00 175 PHE A CA 1
ATOM 1332 C C . PHE A 1 175 ? -1.022 -3.488 12.588 1.00 95.00 175 PHE A C 1
ATOM 1334 O O . PHE A 1 175 ? -1.804 -4.252 12.006 1.00 95.00 175 PHE A O 1
ATOM 1341 N N . GLN A 1 176 ? -0.277 -3.879 13.628 1.00 95.69 176 GLN A N 1
ATOM 1342 C CA . GLN A 1 176 ? -0.072 -5.266 14.049 1.00 95.69 176 GLN A CA 1
ATOM 1343 C C . GLN A 1 176 ? -1.368 -6.077 14.131 1.00 95.69 176 GLN A C 1
ATOM 1345 O O . GLN A 1 176 ? -1.443 -7.180 13.586 1.00 95.69 176 GLN A O 1
ATOM 1350 N N . TYR A 1 177 ? -2.372 -5.541 14.820 1.00 96.25 177 TYR A N 1
ATOM 1351 C CA . TYR A 1 177 ? -3.615 -6.244 15.106 1.00 96.25 177 TYR A CA 1
ATOM 1352 C C . TYR A 1 177 ? -4.731 -5.818 14.150 1.00 96.25 177 TYR A C 1
ATOM 1354 O O . TYR A 1 177 ? -4.830 -4.633 13.829 1.00 96.25 177 TYR A O 1
ATOM 1362 N N . PRO A 1 178 ? -5.590 -6.756 13.718 1.00 97.06 178 PRO A N 1
ATOM 1363 C CA . PRO A 1 178 ? -6.850 -6.405 13.084 1.00 97.06 178 PRO A CA 1
ATOM 1364 C C . PRO A 1 178 ? -7.778 -5.677 14.053 1.00 97.06 178 PRO A C 1
ATOM 1366 O O . PRO A 1 178 ? -7.634 -5.775 15.274 1.00 97.06 178 PRO A O 1
ATOM 1369 N N . GLU A 1 179 ? -8.741 -4.951 13.493 1.00 95.94 179 GLU A N 1
ATOM 1370 C CA . GLU A 1 179 ? -9.634 -4.075 14.245 1.00 95.94 179 GLU A CA 1
ATOM 1371 C C . GLU A 1 179 ? -11.099 -4.427 13.984 1.00 95.94 179 GLU A C 1
ATOM 1373 O O . GLU A 1 179 ? -11.483 -4.816 12.881 1.00 95.94 179 GLU A O 1
ATOM 1378 N N . MET A 1 180 ? -11.925 -4.309 15.022 1.00 94.44 180 MET A N 1
ATOM 1379 C CA . MET A 1 180 ? -13.381 -4.358 14.913 1.00 94.44 180 MET A CA 1
ATOM 1380 C C . MET A 1 180 ? -13.939 -2.942 14.905 1.00 94.44 180 MET A C 1
ATOM 1382 O O . MET A 1 180 ? -13.513 -2.106 15.703 1.00 94.44 180 MET A O 1
ATOM 1386 N N . PHE A 1 181 ? -14.928 -2.699 14.050 1.00 94.94 181 PHE A N 1
ATOM 1387 C CA . PHE A 1 181 ? -15.501 -1.375 13.836 1.00 94.94 181 PHE A CA 1
ATOM 1388 C C . PHE A 1 181 ? -16.933 -1.317 14.357 1.00 94.94 181 PHE A C 1
ATOM 1390 O O . PHE A 1 181 ? -17.767 -2.154 14.009 1.00 94.94 181 PHE A O 1
ATOM 1397 N N . PHE A 1 182 ? -17.228 -0.306 15.168 1.00 93.12 182 PHE A N 1
ATOM 1398 C CA . PHE A 1 182 ? -18.542 -0.098 15.769 1.00 93.12 182 PHE A CA 1
ATOM 1399 C C . PHE A 1 182 ? -18.979 1.345 15.583 1.00 93.12 182 PHE A C 1
ATOM 1401 O O . PHE A 1 182 ? -18.161 2.257 15.669 1.00 93.12 182 PHE A O 1
ATOM 1408 N N . ARG A 1 183 ? -20.282 1.561 15.389 1.00 91.56 183 ARG A N 1
ATOM 1409 C CA . ARG A 1 183 ? -20.867 2.900 15.433 1.00 91.56 183 ARG A CA 1
ATOM 1410 C C . ARG A 1 183 ? -21.547 3.113 16.780 1.00 91.56 183 ARG A C 1
ATOM 1412 O O . ARG A 1 183 ? -22.508 2.412 17.088 1.00 91.56 183 ARG A O 1
ATOM 1419 N N . ILE A 1 184 ? -21.054 4.066 17.563 1.00 89.19 184 ILE A N 1
ATOM 1420 C CA . ILE A 1 184 ? -21.569 4.414 18.893 1.00 89.19 184 ILE A CA 1
ATOM 1421 C C . ILE A 1 184 ? -21.808 5.921 18.916 1.00 89.19 184 ILE A C 1
ATOM 1423 O O . ILE A 1 184 ? -20.927 6.687 18.544 1.00 89.19 184 ILE A O 1
ATOM 1427 N N . ASP A 1 185 ? -23.017 6.341 19.292 1.00 89.31 185 ASP A N 1
ATOM 1428 C CA . ASP A 1 185 ? -23.416 7.756 19.397 1.00 89.31 185 ASP A CA 1
ATOM 1429 C C . ASP A 1 185 ? -23.111 8.609 18.150 1.00 89.31 185 ASP A C 1
ATOM 1431 O O . ASP A 1 185 ? -22.872 9.809 18.219 1.00 89.31 185 ASP A O 1
ATOM 1435 N N . GLY A 1 186 ? -23.149 7.981 16.971 1.00 87.88 186 GLY A N 1
ATOM 1436 C CA . GLY A 1 186 ? -22.874 8.635 15.691 1.00 87.88 186 GLY A CA 1
ATOM 1437 C C . GLY A 1 186 ? -21.404 8.620 15.267 1.00 87.88 186 GLY A C 1
ATOM 1438 O O . GLY A 1 186 ? -21.156 8.811 14.077 1.00 87.88 186 GLY A O 1
ATOM 1439 N N . GLU A 1 187 ? -20.474 8.297 16.167 1.00 89.31 187 GLU A N 1
ATOM 1440 C CA . GLU A 1 187 ? -19.040 8.145 15.900 1.00 89.31 187 GLU A CA 1
ATOM 1441 C C . GLU A 1 187 ? -18.678 6.703 15.537 1.00 89.31 187 GLU A C 1
ATOM 1443 O O . GLU A 1 187 ? -19.299 5.750 16.015 1.00 89.31 187 GLU A O 1
ATOM 1448 N N . ILE A 1 188 ? -17.647 6.530 14.706 1.00 91.94 188 ILE A N 1
ATOM 1449 C CA . ILE A 1 188 ? -17.061 5.215 14.445 1.00 91.94 188 ILE A CA 1
ATOM 1450 C C . ILE A 1 188 ? -15.879 5.001 15.391 1.00 91.94 188 ILE A C 1
ATOM 1452 O O . ILE A 1 188 ? -15.006 5.858 15.514 1.00 91.94 188 ILE A O 1
ATOM 1456 N N . LYS A 1 189 ? -15.854 3.845 16.053 1.00 91.44 189 LYS A N 1
ATOM 1457 C CA . LYS A 1 189 ? -14.756 3.388 16.907 1.00 91.44 189 LYS A CA 1
ATOM 1458 C C . LYS A 1 189 ? -14.142 2.125 16.319 1.00 91.44 189 LYS A C 1
ATOM 1460 O O . LYS A 1 189 ? -14.869 1.254 15.841 1.00 91.44 189 LYS A O 1
ATOM 1465 N N . ALA A 1 190 ? -12.820 2.033 16.396 1.00 93.62 190 ALA A N 1
ATOM 1466 C CA . ALA A 1 190 ? -12.039 0.869 16.004 1.00 93.62 190 ALA A CA 1
ATOM 1467 C C . ALA A 1 190 ? -11.352 0.282 17.244 1.00 93.62 190 ALA A C 1
ATOM 1469 O O . ALA A 1 190 ? -10.731 1.005 18.022 1.00 93.62 190 ALA A O 1
ATOM 1470 N N . ILE A 1 191 ? -11.511 -1.023 17.467 1.00 92.44 191 ILE A N 1
ATOM 1471 C CA . ILE A 1 191 ? -10.939 -1.721 18.623 1.00 92.44 191 ILE A CA 1
ATOM 1472 C C . ILE A 1 191 ? -10.059 -2.869 18.119 1.00 92.44 191 ILE A C 1
ATOM 1474 O O . ILE A 1 191 ? -10.591 -3.806 17.513 1.00 92.44 191 ILE A O 1
ATOM 1478 N N . PRO A 1 192 ? -8.740 -2.836 18.380 1.00 93.69 192 PRO A N 1
ATOM 1479 C CA . PRO A 1 192 ? -7.843 -3.929 18.033 1.00 93.69 192 PRO A CA 1
ATOM 1480 C C . PRO A 1 192 ? -8.222 -5.233 18.737 1.00 93.69 192 PRO A C 1
ATOM 1482 O O . PRO A 1 192 ? -8.585 -5.233 19.916 1.00 93.69 192 PRO A O 1
ATOM 1485 N N . PHE A 1 193 ? -8.076 -6.362 18.048 1.00 93.62 193 PHE A N 1
ATOM 1486 C CA . PHE A 1 193 ? -8.295 -7.684 18.627 1.00 93.62 193 PHE A CA 1
ATOM 1487 C C . PHE A 1 193 ? -7.202 -8.672 18.231 1.00 93.62 193 PHE A C 1
ATOM 1489 O O . PHE A 1 193 ? -6.505 -8.518 17.231 1.00 93.62 193 PHE A O 1
ATOM 1496 N N . ARG A 1 194 ? -7.049 -9.721 19.041 1.00 94.44 194 ARG A N 1
ATOM 1497 C CA . ARG A 1 194 ? -6.187 -10.853 18.702 1.00 94.44 194 ARG A CA 1
ATOM 1498 C C . ARG A 1 194 ? -7.009 -11.862 17.910 1.00 94.44 194 ARG A C 1
ATOM 1500 O O . ARG A 1 194 ? -7.955 -12.398 18.489 1.00 94.44 194 ARG A O 1
ATOM 1507 N N . PRO A 1 195 ? -6.681 -12.128 16.638 1.00 90.44 195 PRO A N 1
ATOM 1508 C CA . PRO A 1 195 ? -7.387 -13.152 15.892 1.00 90.44 195 PRO A CA 1
ATOM 1509 C C . PRO A 1 195 ? -7.135 -14.520 16.527 1.00 90.44 195 PRO A C 1
ATOM 1511 O O . PRO A 1 195 ? -6.044 -14.795 17.041 1.00 90.44 195 PRO A O 1
ATOM 1514 N N . GLU A 1 196 ? -8.159 -15.371 16.524 1.00 83.94 196 GLU A N 1
ATOM 1515 C CA . GLU A 1 196 ? -7.988 -16.770 16.902 1.00 83.94 196 GLU A CA 1
ATOM 1516 C C . GLU A 1 196 ? -7.001 -17.422 15.929 1.00 83.94 196 GLU A C 1
ATOM 1518 O O . GLU A 1 196 ? -6.970 -17.092 14.743 1.00 83.94 196 GLU A O 1
ATOM 1523 N N . LYS A 1 197 ? -6.158 -18.333 16.427 1.00 70.62 197 LYS A N 1
ATOM 1524 C CA . LYS A 1 197 ? -5.289 -19.106 15.538 1.00 70.62 197 LYS A CA 1
ATOM 1525 C C . LYS A 1 197 ? -6.195 -19.894 14.598 1.00 70.62 197 LYS A C 1
ATOM 1527 O O . LYS A 1 197 ? -6.962 -20.724 15.083 1.00 70.62 197 LYS A O 1
ATOM 1532 N N . GLU A 1 198 ? -6.096 -19.643 13.293 1.00 59.97 198 GLU A N 1
ATOM 1533 C CA . GLU A 1 198 ? -6.669 -20.530 12.283 1.00 59.97 198 GLU A CA 1
ATOM 1534 C C . GLU A 1 198 ? -6.175 -21.946 12.606 1.00 59.97 198 GLU A C 1
ATOM 1536 O O . GLU A 1 198 ? -4.981 -22.239 12.543 1.00 59.97 198 GLU A O 1
ATOM 1541 N N . GLN A 1 199 ? -7.083 -22.816 13.054 1.00 44.81 199 GLN A N 1
ATOM 1542 C CA . GLN A 1 199 ? -6.839 -24.245 12.965 1.00 44.81 199 GLN A CA 1
ATOM 1543 C C . GLN A 1 199 ? -6.846 -24.536 11.471 1.00 44.81 199 GLN A C 1
ATOM 1545 O O . GLN A 1 199 ? -7.920 -24.557 10.871 1.00 44.81 199 GLN A O 1
ATOM 1550 N N . GLU A 1 200 ? -5.658 -24.669 10.881 1.00 43.12 200 GLU A N 1
ATOM 1551 C CA . GLU A 1 200 ? -5.485 -25.178 9.522 1.00 43.12 200 GLU A CA 1
ATOM 1552 C C . GLU A 1 200 ? -6.369 -26.430 9.383 1.00 43.12 200 GLU A C 1
ATOM 1554 O O . GLU A 1 200 ? -6.168 -27.425 10.087 1.00 43.12 200 GLU A O 1
ATOM 1559 N N . ARG A 1 201 ? -7.427 -26.325 8.574 1.00 34.97 201 ARG A N 1
ATOM 1560 C CA . ARG A 1 201 ? -8.318 -27.432 8.220 1.00 34.97 201 ARG A CA 1
ATOM 1561 C C . ARG A 1 201 ? -7.908 -28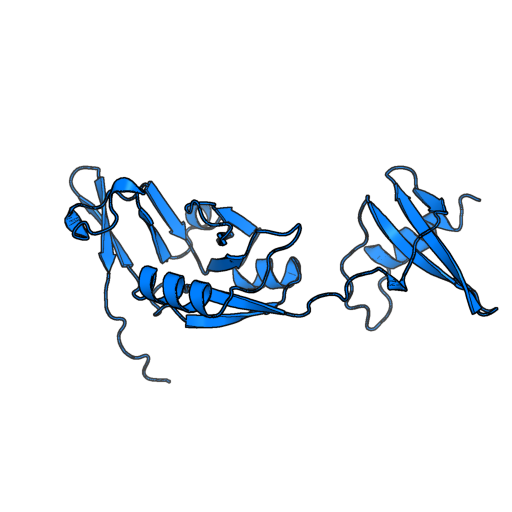.001 6.879 1.00 34.97 201 ARG A C 1
ATOM 1563 O O . ARG A 1 201 ? -7.617 -27.186 5.978 1.00 34.97 201 ARG A O 1
#

Sequence (201 aa):
NGRKSQGVFAAFNFDHPDGFQGRSMSVSDIAVIEAEDGTTSAHFCDTIGFQQVEFDTEAAHPLKEAITVVILEPGKMARVGTIEATLAGMQNFVGGYIEACYPFEEEVCIVCNEEGKINGLPLNRAIYAEDDVGKRPEEKQVLDIIAGPCFICDCSGENFGNLTDEQARKYMEMFQYPEMFFRIDGEIKAIPFRPEKEQER

Radius of gyration: 21.95 Å; chains: 1; bounding box: 45×42×67 Å

pLDDT: mean 86.8, std 13.79, range [34.97, 98.81]

Secondary structure (DSSP, 8-state):
--HHHHHHHHHTTTSPPTT--SPPP-TT-EEEEE-TTS-EEEEEEETTEEEEE---STTSPPPP-EEEEEEE-TTS--EEEEEE-SHHHHHHHHTSSEEEE--SSSSEEEEEETTTTTTTPPEEEEEEPGGGTT--GGGPPEEEEEES-EEEEE-SSSS-BPPPHHHHHHHHHHT-S-EEEEEETTEEEEEE-PPPP----

Foldseek 3Di:
DPPVFVVVLCCQAPVPDPPDPDHRDDQQDWDWDQDPVRDIWIWGQHPVTTDTDDDDPVPDDDQDQKAWWFKWFALDFIDIDIWGQDQVRQCVQQVHHWDWADLDPAQKTKIHHPCQVVVPAAWTDFRWHPVCVPPDQQPTAGPDIGGGMMIMFGRPDPGTHYDDPVRNVVVSVVRGFTWDWDQDPNGIGTHGDDRDPPPPD